Protein AF-K0TEL3-F1 (afdb_monomer_lite)

Foldseek 3Di:
DDLVVQQVLLCVVCPLQDDRDDADPVPRDDDDCLQPDDPDPPWDKDWAQDPPDQDSVDTDIDTDDDDSGSVVVNVCNVVVQDFQAAEAQAPVSVVVCLVVFQDGDPSRLCRVLRQQGHDYDYQLVRPRCVVVCVLLVHDSPDDWDWQQARDDPPDPDSSSVVIDTDPDDPDSVVVNVVSVVRTHPDHDGDDPPDDDDDDDDDDDDDDDDDDDDDDDD

Organism: Thalassiosira oceanica (NCBI:txid159749)

pLDDT: mean 71.26, std 17.32, range [29.7, 90.94]

Structure (mmCIF, N/CA/C/O backbone):
data_AF-K0TEL3-F1
#
_entry.id   AF-K0TEL3-F1
#
loop_
_atom_site.group_PDB
_atom_site.id
_atom_site.type_symbol
_atom_site.label_atom_id
_atom_site.label_alt_id
_atom_site.label_comp_id
_atom_site.label_asym_id
_atom_site.label_entity_id
_atom_site.label_seq_id
_atom_site.pdbx_PDB_ins_code
_atom_site.Cartn_x
_atom_site.Cartn_y
_atom_site.Cartn_z
_atom_site.occupancy
_atom_site.B_iso_or_equiv
_atom_site.auth_seq_id
_atom_site.auth_comp_id
_atom_site.auth_asym_id
_atom_site.auth_atom_id
_atom_site.pdbx_PDB_model_num
ATOM 1 N N . MET A 1 1 ? -22.129 10.757 20.706 1.00 46.88 1 MET A N 1
ATOM 2 C CA . MET A 1 1 ? -21.930 11.038 19.266 1.00 46.88 1 MET A CA 1
ATOM 3 C C . MET A 1 1 ? -21.818 9.715 18.533 1.00 46.88 1 MET A C 1
ATOM 5 O O . MET A 1 1 ? -21.009 8.892 18.945 1.00 46.88 1 MET A O 1
ATOM 9 N N . LEU A 1 2 ? -22.640 9.496 17.506 1.00 57.03 2 LEU A N 1
ATOM 10 C CA . LEU A 1 2 ? -22.547 8.322 16.633 1.00 57.03 2 LEU A CA 1
ATOM 11 C C . LEU A 1 2 ? -21.401 8.527 15.638 1.00 57.03 2 LEU A C 1
ATOM 13 O O . LEU A 1 2 ? -21.353 9.555 14.972 1.00 57.03 2 LEU A O 1
ATOM 17 N N . LEU A 1 3 ? -20.487 7.558 15.549 1.00 68.88 3 LEU A N 1
ATOM 18 C CA . LEU A 1 3 ? -19.326 7.616 14.649 1.00 68.88 3 LEU A CA 1
ATOM 19 C C . LEU A 1 3 ? -19.684 7.231 13.198 1.00 68.88 3 LEU A C 1
ATOM 21 O O . LEU A 1 3 ? -18.900 7.463 12.287 1.00 68.88 3 LEU A O 1
ATOM 25 N N . ASN A 1 4 ? -20.862 6.638 12.988 1.00 75.25 4 ASN A N 1
ATOM 26 C CA . ASN A 1 4 ? -21.274 5.995 11.740 1.00 75.25 4 ASN A CA 1
ATOM 27 C C . ASN A 1 4 ? -21.077 6.848 10.464 1.00 75.25 4 ASN A C 1
ATOM 29 O O . ASN A 1 4 ? -20.443 6.324 9.550 1.00 75.25 4 ASN A O 1
ATOM 33 N N . PRO A 1 5 ? -21.517 8.125 10.369 1.00 77.75 5 PRO A N 1
ATOM 34 C CA . PRO A 1 5 ? -21.353 8.895 9.130 1.00 77.75 5 PRO A CA 1
ATOM 35 C C . PRO A 1 5 ? -19.877 9.161 8.786 1.00 77.75 5 PRO A C 1
ATOM 37 O O . PRO A 1 5 ? -19.455 8.924 7.657 1.00 77.75 5 PRO A O 1
ATOM 40 N N . GLU A 1 6 ? -19.064 9.551 9.773 1.00 86.12 6 GLU A N 1
ATOM 41 C CA . GLU A 1 6 ? -17.613 9.751 9.613 1.00 86.12 6 GLU A CA 1
ATOM 42 C C . GLU A 1 6 ? -16.896 8.441 9.233 1.00 86.12 6 GLU A C 1
ATOM 44 O O . GLU A 1 6 ? -15.902 8.440 8.505 1.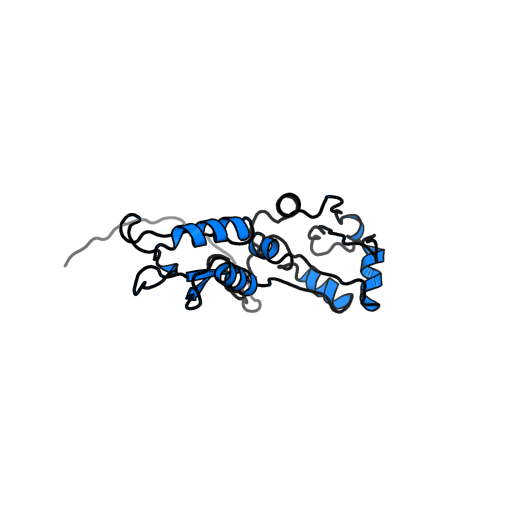00 86.12 6 GLU A O 1
ATOM 49 N N . TRP A 1 7 ? -17.401 7.301 9.716 1.00 87.38 7 TRP A N 1
ATOM 50 C CA . TRP A 1 7 ? -16.841 5.976 9.446 1.00 87.38 7 TRP A CA 1
ATOM 51 C C . TRP A 1 7 ? -17.160 5.471 8.031 1.00 87.38 7 TRP A C 1
ATOM 53 O O . TRP A 1 7 ? -16.296 4.883 7.375 1.00 87.38 7 TRP A O 1
ATOM 63 N N . GLU A 1 8 ? -18.371 5.733 7.536 1.00 88.12 8 GLU A N 1
ATOM 64 C CA . GLU A 1 8 ? -18.763 5.463 6.149 1.00 88.12 8 GLU A CA 1
ATOM 65 C C . GLU A 1 8 ? -18.027 6.380 5.166 1.00 88.12 8 GLU A C 1
ATOM 67 O O . GLU A 1 8 ? -17.526 5.910 4.139 1.00 88.12 8 GLU A O 1
ATOM 72 N N . GLU A 1 9 ? -17.885 7.670 5.489 1.00 89.00 9 GLU A N 1
ATOM 73 C CA . GLU A 1 9 ? -17.090 8.589 4.677 1.00 89.00 9 GLU A CA 1
ATOM 74 C C . GLU A 1 9 ? -15.624 8.140 4.619 1.00 89.00 9 GLU A C 1
ATOM 76 O O . GLU A 1 9 ? -15.075 7.991 3.523 1.00 89.00 9 GLU A O 1
ATOM 81 N N . LEU A 1 10 ? -15.010 7.828 5.767 1.00 88.50 10 LEU A N 1
ATOM 82 C CA . LEU A 1 10 ? -13.663 7.260 5.831 1.00 88.50 10 LEU A CA 1
ATOM 83 C C . LEU A 1 10 ? -13.532 6.037 4.915 1.00 88.50 10 LEU A C 1
ATOM 85 O O . LEU A 1 10 ? -12.616 5.991 4.092 1.00 88.50 10 LEU A O 1
ATOM 89 N N . ALA A 1 11 ? -14.443 5.064 5.033 1.00 88.06 11 ALA A N 1
ATOM 90 C CA . ALA A 1 11 ? -14.424 3.830 4.249 1.00 88.06 11 ALA A CA 1
ATOM 91 C C . ALA A 1 11 ? -14.489 4.086 2.734 1.00 88.06 11 ALA A C 1
ATOM 93 O O . ALA A 1 11 ? -13.793 3.411 1.970 1.00 88.06 11 ALA A O 1
ATOM 94 N N . ASN A 1 12 ? -15.262 5.086 2.303 1.00 87.69 12 ASN A N 1
ATOM 95 C CA . ASN A 1 12 ? -15.306 5.525 0.911 1.00 87.69 12 ASN A CA 1
ATOM 96 C C . ASN A 1 12 ? -14.000 6.215 0.483 1.00 87.69 12 ASN A C 1
ATOM 98 O O . ASN A 1 12 ? -13.456 5.883 -0.572 1.00 87.69 12 ASN A O 1
ATOM 102 N N . GLN A 1 13 ? -13.454 7.118 1.304 1.00 85.50 13 GLN A N 1
ATOM 103 C CA . GLN A 1 13 ? -12.230 7.860 0.982 1.00 85.50 13 GLN A CA 1
ATOM 104 C C . GLN A 1 13 ? -10.960 6.986 0.937 1.00 85.50 13 GLN A C 1
ATOM 106 O O . GLN A 1 13 ? -10.026 7.318 0.206 1.00 85.50 13 GLN A O 1
ATOM 111 N N . VAL A 1 14 ? -10.894 5.888 1.704 1.00 84.19 14 VAL A N 1
ATOM 112 C CA . VAL A 1 14 ? -9.735 4.961 1.738 1.00 84.19 14 VAL A CA 1
ATOM 113 C C . VAL A 1 14 ? -9.979 3.642 0.993 1.00 84.19 14 VAL A C 1
ATOM 115 O O . VAL A 1 14 ? -9.186 2.699 1.115 1.00 84.19 14 VAL A O 1
ATOM 118 N N . LYS A 1 15 ? -11.066 3.558 0.215 1.00 81.44 15 LYS A N 1
ATOM 119 C CA . LYS A 1 15 ? -11.479 2.354 -0.516 1.00 81.44 15 LYS A CA 1
ATOM 120 C C . LYS A 1 15 ? -10.353 1.830 -1.411 1.00 81.44 15 LYS A C 1
ATOM 122 O O . LYS A 1 15 ? -9.808 2.548 -2.242 1.00 81.44 15 LYS A O 1
ATOM 127 N N . GLY A 1 16 ? -10.002 0.557 -1.232 1.00 71.19 16 GLY A N 1
ATOM 128 C CA . GLY A 1 16 ? -8.899 -0.082 -1.961 1.00 71.19 16 GLY A CA 1
ATOM 129 C C . GLY A 1 16 ? -7.492 0.327 -1.501 1.00 71.19 16 GLY A C 1
ATOM 130 O O . GLY A 1 16 ? -6.521 -0.092 -2.114 1.00 71.19 16 GLY A O 1
ATOM 131 N N . MET A 1 17 ? -7.356 1.108 -0.424 1.00 74.69 17 MET A N 1
ATOM 132 C CA . MET A 1 17 ? -6.068 1.426 0.211 1.00 74.69 17 MET A CA 1
ATOM 133 C C . MET A 1 17 ? -5.989 0.895 1.647 1.00 74.69 17 MET A C 1
ATOM 135 O O . MET A 1 17 ? -4.958 0.375 2.074 1.00 74.69 17 MET A O 1
ATOM 139 N N . VAL A 1 18 ? -7.082 1.004 2.405 1.00 82.56 18 VAL A N 1
ATOM 140 C CA . VAL A 1 18 ? -7.190 0.515 3.785 1.00 82.56 18 VAL A CA 1
ATOM 141 C C . VAL A 1 18 ? -8.489 -0.274 3.924 1.00 82.56 18 VAL A C 1
ATOM 143 O O . VAL A 1 18 ? -9.532 0.129 3.416 1.00 82.56 18 VAL A O 1
ATOM 146 N N . LYS A 1 19 ? -8.434 -1.419 4.612 1.00 86.56 19 LYS A N 1
ATOM 147 C CA . LYS A 1 19 ? -9.635 -2.190 4.954 1.00 86.56 19 LYS A CA 1
ATOM 148 C C . LYS A 1 19 ? -10.235 -1.611 6.232 1.00 86.56 19 LYS A C 1
ATOM 150 O O . LYS A 1 19 ? -9.635 -1.741 7.296 1.00 86.56 19 LYS A O 1
ATOM 155 N N . VAL A 1 20 ? -11.391 -0.968 6.101 1.00 88.12 20 VAL A N 1
ATOM 156 C CA . VAL A 1 20 ? -12.187 -0.444 7.216 1.00 88.12 20 VAL A CA 1
ATOM 157 C C . VAL A 1 20 ? -13.223 -1.498 7.605 1.00 88.12 20 VAL A C 1
ATOM 159 O O . VAL A 1 20 ? -13.853 -2.099 6.739 1.00 88.12 20 VAL A O 1
ATOM 162 N N . ALA A 1 21 ? -13.357 -1.757 8.902 1.00 88.25 21 ALA A N 1
ATOM 163 C CA . ALA A 1 21 ? -14.310 -2.702 9.475 1.00 88.25 21 ALA A CA 1
ATOM 164 C C . ALA A 1 21 ? -14.684 -2.235 10.886 1.00 88.25 21 ALA A C 1
ATOM 166 O O . ALA A 1 21 ? -13.870 -1.592 11.549 1.00 88.25 21 ALA A O 1
ATOM 167 N N . TYR A 1 22 ? -15.885 -2.571 11.347 1.00 87.75 22 TYR A N 1
ATOM 168 C CA . TYR A 1 22 ? -16.304 -2.372 12.733 1.00 87.75 22 TYR A CA 1
ATOM 169 C C . TYR A 1 22 ? -16.504 -3.729 13.422 1.00 87.75 22 TYR A C 1
ATOM 171 O O . TYR A 1 22 ? -16.632 -4.758 12.759 1.00 87.75 22 TYR A O 1
ATOM 179 N N . TRP A 1 23 ? -16.499 -3.723 14.752 1.00 85.50 23 TRP A N 1
ATOM 180 C CA . TRP A 1 23 ? -16.890 -4.861 15.579 1.00 85.50 23 TRP A CA 1
ATOM 181 C C . TRP A 1 23 ? -17.864 -4.346 16.625 1.00 85.50 23 TRP A C 1
ATOM 183 O O . TRP A 1 23 ? -17.523 -3.427 17.371 1.00 85.50 23 TRP A O 1
ATOM 193 N N . ASP A 1 24 ? -19.063 -4.913 16.662 1.00 84.38 24 ASP A N 1
ATOM 194 C CA . ASP A 1 24 ? -20.059 -4.563 17.663 1.00 84.38 24 ASP A CA 1
ATOM 195 C C . ASP A 1 24 ? -19.903 -5.493 18.873 1.00 84.38 24 ASP A C 1
ATOM 197 O O . ASP A 1 24 ? -20.049 -6.711 18.772 1.00 84.38 24 ASP A O 1
ATOM 201 N N . THR A 1 25 ? -19.569 -4.917 20.025 1.00 79.44 25 THR A N 1
ATOM 202 C CA . THR A 1 25 ? -19.371 -5.655 21.278 1.00 79.44 25 THR A CA 1
ATOM 203 C C . THR A 1 25 ? -20.658 -6.240 21.857 1.00 79.44 25 THR A C 1
ATOM 205 O O . THR A 1 25 ? -20.566 -7.136 22.691 1.00 79.44 25 THR A O 1
ATOM 208 N N . GLU A 1 26 ? -21.829 -5.759 21.435 1.00 80.69 26 GLU A N 1
ATOM 209 C CA . GLU A 1 26 ? -23.132 -6.239 21.905 1.00 80.69 26 GLU A CA 1
ATOM 210 C C . GLU A 1 26 ? -23.665 -7.378 21.020 1.00 80.69 26 GLU A C 1
ATOM 212 O O . GLU A 1 26 ? -24.194 -8.357 21.544 1.00 80.69 26 GLU A O 1
ATOM 217 N N . SER A 1 27 ? -23.472 -7.302 19.695 1.00 80.12 27 SER A N 1
ATOM 218 C CA . SER A 1 27 ? -24.025 -8.287 18.743 1.00 80.12 27 SER A CA 1
ATOM 219 C C . SER A 1 27 ? -23.021 -9.264 18.114 1.00 80.12 27 SER A C 1
ATOM 221 O O . SER A 1 27 ? -23.412 -10.365 17.729 1.00 80.12 27 SER A O 1
ATOM 223 N N . SER A 1 28 ? -21.733 -8.914 17.987 1.00 76.06 28 SER A N 1
ATOM 224 C CA . SER A 1 28 ? -20.770 -9.696 17.178 1.00 76.06 28 SER A CA 1
ATOM 225 C C . SER A 1 28 ? -20.044 -10.810 17.949 1.00 76.06 28 SER A C 1
ATOM 227 O O . SER A 1 28 ? -19.276 -11.570 17.360 1.00 76.06 28 SER A O 1
ATOM 229 N N . GLY A 1 29 ? -20.278 -10.939 19.258 1.00 77.75 29 GLY A N 1
ATOM 230 C CA . GLY A 1 29 ? -19.631 -11.944 20.106 1.00 77.75 29 GLY A CA 1
ATOM 231 C C . GLY A 1 29 ? -18.230 -11.537 20.602 1.00 77.75 29 GLY A C 1
ATOM 232 O O . GLY A 1 29 ? -17.902 -10.346 20.648 1.00 77.75 29 GLY A O 1
ATOM 233 N N . PRO A 1 30 ? -17.390 -12.503 21.031 1.00 81.12 30 PRO A N 1
ATOM 234 C CA . PRO A 1 30 ? -16.148 -12.212 21.743 1.00 81.12 30 PRO A CA 1
ATOM 235 C C . PRO A 1 30 ? -15.141 -11.455 20.870 1.00 81.12 30 PRO A C 1
ATOM 237 O O . PRO A 1 30 ? -14.819 -11.871 19.758 1.00 81.12 30 PRO A O 1
ATOM 240 N N . VAL A 1 31 ? -14.605 -10.359 21.416 1.00 83.44 31 VAL A N 1
ATOM 241 C CA . VAL A 1 31 ? -13.646 -9.478 20.735 1.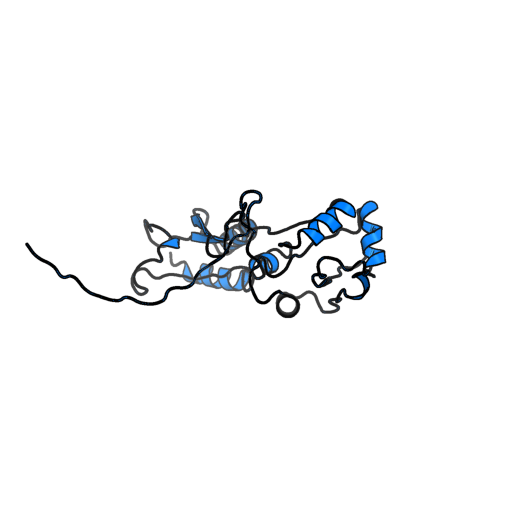00 83.44 31 VAL A CA 1
ATOM 242 C C . VAL A 1 31 ? -12.447 -10.279 20.197 1.00 83.44 31 VAL A C 1
ATOM 244 O O . VAL A 1 31 ? -11.825 -11.030 20.957 1.00 83.44 31 VAL A O 1
ATOM 247 N N . PRO A 1 32 ? -12.055 -10.103 18.919 1.00 84.44 32 PRO A N 1
ATOM 248 C CA . PRO A 1 32 ? -10.887 -10.763 18.352 1.00 84.44 32 PRO A CA 1
ATOM 249 C C . PRO A 1 32 ? -9.622 -10.512 19.181 1.00 84.44 32 PRO A C 1
ATOM 251 O O . PRO A 1 32 ? -9.195 -9.367 19.327 1.00 84.44 32 PRO A O 1
ATOM 254 N N . GLN A 1 33 ? -8.966 -11.584 19.648 1.00 85.00 33 GLN A N 1
ATOM 255 C CA . GLN A 1 33 ? -7.773 -11.531 20.519 1.00 85.00 33 GLN A CA 1
ATOM 256 C C . GLN A 1 33 ? -6.680 -10.565 20.029 1.00 85.00 33 GLN A C 1
ATOM 258 O O . GLN A 1 33 ? -5.964 -9.968 20.828 1.00 85.00 33 GLN A O 1
ATOM 263 N N . ILE A 1 34 ? -6.561 -10.392 18.708 1.00 83.88 34 ILE A N 1
ATOM 264 C CA . ILE A 1 34 ? -5.604 -9.481 18.074 1.00 83.88 34 ILE A CA 1
ATOM 265 C C . ILE A 1 34 ? -5.789 -8.012 18.486 1.00 83.88 34 ILE A C 1
ATOM 267 O O . ILE A 1 34 ? -4.804 -7.283 18.509 1.00 83.88 34 ILE A O 1
ATOM 271 N N . LEU A 1 35 ? -7.011 -7.579 18.817 1.00 83.62 35 LEU A N 1
ATOM 272 C CA . LEU A 1 35 ? -7.324 -6.207 19.239 1.00 83.62 35 LEU A CA 1
ATOM 273 C C . LEU A 1 35 ? -6.954 -5.930 20.707 1.00 83.62 35 LEU A C 1
ATOM 275 O O . LEU A 1 35 ? -6.889 -4.765 21.108 1.00 83.62 35 LEU A O 1
ATOM 279 N N . GLY A 1 36 ? -6.678 -6.983 21.484 1.00 82.50 36 GLY A N 1
ATOM 280 C CA . GLY A 1 36 ? -6.432 -6.904 22.919 1.00 82.50 36 GLY A CA 1
ATOM 281 C C . GLY A 1 36 ? -7.688 -6.546 23.716 1.00 82.50 36 GLY A C 1
ATOM 282 O O . GLY A 1 36 ? -8.816 -6.734 23.262 1.00 82.50 36 GLY A O 1
ATOM 283 N N . GLN A 1 37 ? -7.485 -6.028 24.927 1.00 82.56 37 GLN A N 1
ATOM 284 C CA . GLN A 1 37 ? -8.574 -5.535 25.768 1.00 82.56 37 GLN A CA 1
ATOM 285 C C . GLN A 1 37 ? -9.126 -4.211 25.214 1.00 82.56 37 GLN A C 1
ATOM 287 O O . GLN A 1 37 ? -8.368 -3.323 24.817 1.00 82.56 37 GLN A O 1
ATOM 292 N N . ILE A 1 38 ? -10.453 -4.077 25.211 1.00 83.50 38 ILE A N 1
ATOM 293 C CA . ILE A 1 38 ? -11.164 -2.838 24.884 1.00 83.50 38 ILE A CA 1
ATOM 294 C C . ILE A 1 38 ? -11.665 -2.244 26.202 1.00 83.50 38 ILE A C 1
ATOM 296 O O . ILE A 1 38 ? -12.428 -2.890 26.910 1.00 83.50 38 ILE A O 1
ATOM 300 N N . GLN A 1 39 ? -11.217 -1.032 26.537 1.00 79.50 39 GLN A N 1
ATOM 301 C CA . GLN A 1 39 ? -11.539 -0.367 27.812 1.00 79.50 39 GLN A CA 1
ATOM 302 C C . GLN A 1 39 ? -12.764 0.565 27.735 1.00 79.50 39 GLN A C 1
ATOM 304 O O . GLN A 1 39 ? -13.156 1.150 28.738 1.00 79.50 39 GLN A O 1
ATOM 309 N N . GLY A 1 40 ? -13.377 0.705 26.558 1.00 80.19 40 GLY A N 1
ATOM 310 C CA . GLY A 1 40 ? -14.596 1.487 26.353 1.00 80.19 40 GLY A CA 1
ATOM 311 C C . GLY A 1 40 ? -14.998 1.554 24.881 1.00 80.19 40 GLY A C 1
ATOM 312 O O . GLY A 1 40 ? -14.207 1.222 23.992 1.00 80.19 40 GLY A O 1
ATOM 313 N N . THR A 1 41 ? -16.221 1.995 24.603 1.00 81.25 41 THR A N 1
ATOM 314 C CA . THR A 1 41 ? -16.755 2.159 23.244 1.00 81.25 41 THR A CA 1
ATOM 315 C C . THR A 1 41 ? -17.100 3.631 22.966 1.00 81.25 41 THR A C 1
ATOM 317 O O . THR A 1 41 ? -17.540 4.340 23.870 1.00 81.25 41 THR A O 1
ATOM 320 N N . PRO A 1 42 ? -16.903 4.134 21.730 1.00 83.38 42 PRO A N 1
ATOM 321 C CA . PRO A 1 42 ? -16.197 3.500 20.617 1.00 83.38 42 PRO A CA 1
ATOM 322 C C . PRO A 1 42 ? -14.666 3.576 20.781 1.00 83.38 42 PRO A C 1
ATOM 324 O O . PRO A 1 42 ? -14.108 4.649 21.019 1.00 83.38 42 PRO A O 1
ATOM 327 N N . THR A 1 43 ? -13.960 2.465 20.557 1.00 87.62 43 THR A N 1
ATOM 328 C CA . THR A 1 43 ? -12.485 2.417 20.496 1.00 87.62 43 THR A CA 1
ATOM 329 C C . THR A 1 43 ? -12.035 2.140 19.065 1.00 87.62 43 THR A C 1
ATOM 331 O O . THR A 1 43 ? -12.486 1.178 18.450 1.00 87.62 43 THR A O 1
ATOM 334 N N . ILE A 1 44 ? -11.136 2.973 18.535 1.00 90.38 44 ILE A N 1
ATOM 335 C CA . ILE A 1 44 ? -10.618 2.861 17.165 1.00 90.38 44 ILE A CA 1
ATOM 336 C C . ILE A 1 44 ? -9.187 2.315 17.232 1.00 90.38 44 ILE A C 1
ATOM 338 O O . ILE A 1 44 ? -8.333 2.873 17.923 1.00 90.38 44 ILE A O 1
ATOM 342 N N . LYS A 1 45 ? -8.921 1.217 16.515 1.00 90.94 45 LYS A N 1
ATOM 343 C CA . LYS A 1 45 ? -7.610 0.552 16.469 1.00 90.94 45 LYS A CA 1
ATOM 344 C C . LYS A 1 45 ? -7.194 0.278 15.026 1.00 90.94 45 LYS A C 1
ATOM 346 O O . LYS A 1 45 ? -7.970 -0.264 14.243 1.00 90.94 45 LYS A O 1
ATOM 351 N N . LEU A 1 46 ? -5.946 0.589 14.684 1.00 89.94 46 LEU A N 1
ATOM 352 C CA . LEU A 1 46 ? -5.342 0.261 13.394 1.00 89.94 46 LEU A CA 1
ATOM 353 C C . LEU A 1 46 ? -4.491 -1.007 13.506 1.00 89.94 46 LEU A C 1
ATOM 355 O O . LEU A 1 46 ? -3.460 -1.026 14.179 1.00 89.94 46 LEU A O 1
ATOM 359 N N . VAL A 1 47 ? -4.880 -2.050 12.774 1.00 89.62 47 VAL A N 1
ATOM 360 C CA . VAL A 1 47 ? -4.147 -3.321 12.690 1.00 89.62 47 VAL A CA 1
ATOM 361 C C . VAL A 1 47 ? -3.274 -3.329 11.431 1.00 89.62 47 VAL A C 1
ATOM 363 O O . VAL A 1 47 ? -3.789 -3.434 10.319 1.00 89.62 47 VAL A O 1
ATOM 366 N N . LYS A 1 48 ? -1.941 -3.259 11.574 1.00 86.75 48 LYS A N 1
ATOM 367 C CA . LYS A 1 48 ? -1.005 -3.201 10.429 1.00 86.75 48 LYS A CA 1
ATOM 368 C C . LYS A 1 48 ? 0.056 -4.310 10.419 1.00 86.75 48 LYS A C 1
ATOM 370 O O . LYS A 1 48 ? 0.542 -4.699 11.480 1.00 86.75 48 LYS A O 1
ATOM 375 N N . PRO A 1 49 ? 0.476 -4.841 9.250 1.00 82.44 49 PRO A N 1
ATOM 376 C CA . PRO A 1 49 ? 1.501 -5.889 9.174 1.00 82.44 49 PRO A CA 1
ATOM 377 C C . PRO A 1 49 ? 2.847 -5.480 9.797 1.00 82.44 49 PRO A C 1
ATOM 379 O O . PRO A 1 49 ? 3.441 -4.471 9.414 1.00 82.44 49 PRO A O 1
ATOM 382 N N . LYS A 1 50 ? 3.405 -6.308 10.690 1.00 81.94 50 LYS A N 1
ATOM 383 C CA . LYS A 1 50 ? 4.702 -6.048 11.341 1.00 81.94 50 LYS A CA 1
ATOM 384 C C . LYS A 1 50 ? 5.825 -6.012 10.294 1.00 81.94 50 LYS A C 1
ATOM 386 O O . LYS A 1 50 ? 5.971 -6.960 9.512 1.00 81.94 50 LYS A O 1
ATOM 391 N N . ARG A 1 51 ? 6.638 -4.940 10.248 1.00 71.25 51 ARG A N 1
ATOM 392 C CA . ARG A 1 51 ? 7.680 -4.742 9.204 1.00 71.25 51 ARG A CA 1
ATOM 393 C C . ARG A 1 51 ? 8.653 -5.929 9.145 1.00 71.25 51 ARG A C 1
ATOM 395 O O . ARG A 1 51 ? 8.762 -6.566 8.100 1.00 71.25 51 ARG A O 1
ATOM 402 N N . LYS A 1 52 ? 9.241 -6.280 10.298 1.00 72.50 52 LYS A N 1
ATOM 403 C CA . LYS A 1 52 ? 10.128 -7.445 10.515 1.00 72.50 52 LYS A CA 1
ATOM 404 C C . LYS A 1 52 ? 9.379 -8.750 10.876 1.00 72.50 52 LYS A C 1
ATOM 406 O O . LYS A 1 52 ? 9.971 -9.663 11.436 1.00 72.50 52 LYS A O 1
ATOM 411 N N . GLY A 1 53 ? 8.069 -8.842 10.620 1.00 69.00 53 GLY A N 1
ATOM 412 C CA . GLY A 1 53 ? 7.284 -10.043 10.942 1.00 69.00 53 GLY A CA 1
ATOM 413 C C . GLY A 1 53 ? 7.674 -11.254 10.084 1.00 69.00 53 GLY A C 1
ATOM 414 O O . GLY A 1 53 ? 7.801 -11.114 8.864 1.00 69.00 53 GLY A O 1
ATOM 415 N N . LYS A 1 54 ? 7.821 -12.437 10.706 1.00 66.94 54 LYS A N 1
ATOM 416 C CA . LYS A 1 54 ? 8.187 -13.703 10.038 1.00 66.94 54 LYS A CA 1
ATOM 417 C C . LYS A 1 54 ? 7.155 -14.126 8.993 1.00 66.94 54 LYS A C 1
ATOM 419 O O . LYS A 1 54 ? 7.570 -14.560 7.927 1.00 66.94 54 LYS A O 1
ATOM 424 N N . ASN A 1 55 ? 5.862 -13.906 9.252 1.00 68.38 55 ASN A N 1
ATOM 425 C CA . ASN A 1 55 ? 4.721 -14.161 8.357 1.00 68.38 55 ASN A CA 1
ATOM 426 C C . ASN A 1 55 ? 3.771 -12.950 8.352 1.00 68.38 55 ASN A C 1
ATOM 428 O O . ASN A 1 55 ? 3.749 -12.185 9.319 1.00 68.38 55 ASN A O 1
ATOM 432 N N . ASN A 1 56 ? 2.928 -12.803 7.325 1.00 66.69 56 ASN A N 1
ATOM 433 C CA . ASN A 1 56 ? 1.912 -11.740 7.251 1.00 66.69 56 ASN A CA 1
ATOM 434 C C . ASN A 1 56 ? 0.843 -11.818 8.367 1.00 66.69 56 ASN A C 1
ATOM 436 O O . ASN A 1 56 ? 0.192 -10.820 8.674 1.00 66.69 56 ASN A O 1
ATOM 440 N N . LYS A 1 57 ? 0.726 -12.970 9.048 1.00 72.38 57 LYS A N 1
ATOM 441 C CA . LYS A 1 57 ? -0.090 -13.154 10.265 1.00 72.38 57 LYS A CA 1
ATOM 442 C C . LYS A 1 57 ? 0.349 -12.263 11.441 1.00 72.38 57 LYS A C 1
ATOM 444 O O . LYS A 1 57 ? -0.473 -11.927 12.281 1.00 72.38 57 LYS A O 1
ATOM 449 N N . GLN A 1 58 ? 1.621 -11.855 11.511 1.00 77.19 58 GLN A N 1
ATOM 450 C CA . GLN A 1 58 ? 2.106 -10.982 12.585 1.00 77.19 58 GLN A CA 1
ATOM 451 C C . GLN A 1 58 ? 1.744 -9.521 12.290 1.00 77.19 58 GLN A C 1
ATOM 453 O O . GLN A 1 58 ? 2.327 -8.891 11.400 1.00 77.19 58 GLN A O 1
ATOM 458 N N . LYS A 1 59 ? 0.795 -8.977 13.054 1.00 83.94 59 LYS A N 1
ATOM 459 C CA . LYS A 1 59 ? 0.376 -7.573 12.996 1.00 83.94 59 LYS A CA 1
ATOM 460 C C . LYS A 1 59 ? 0.838 -6.821 14.250 1.00 83.94 59 LYS A C 1
ATOM 462 O O . LYS A 1 59 ? 1.064 -7.429 15.292 1.00 83.94 59 LYS A O 1
ATOM 467 N N . ASN A 1 60 ? 0.970 -5.507 14.128 1.00 86.50 60 ASN A N 1
ATOM 468 C CA . ASN A 1 60 ? 0.990 -4.576 15.248 1.00 86.50 60 ASN A CA 1
ATOM 469 C C . ASN A 1 60 ? -0.387 -3.905 15.307 1.00 86.50 60 ASN A C 1
ATOM 471 O O . ASN A 1 60 ? -0.948 -3.593 14.253 1.00 86.50 60 ASN A O 1
ATOM 475 N N . VAL A 1 61 ? -0.887 -3.647 16.511 1.00 88.75 61 VAL A N 1
ATOM 476 C CA . VAL A 1 61 ? -2.097 -2.849 16.731 1.00 88.75 61 VAL A CA 1
ATOM 477 C C . VAL A 1 61 ? -1.689 -1.505 17.319 1.00 88.75 61 VAL A C 1
ATOM 479 O O . VAL A 1 61 ? -0.785 -1.449 18.151 1.00 88.75 61 VAL A O 1
ATOM 482 N N . LEU A 1 62 ? -2.290 -0.434 16.810 1.00 89.38 62 LEU A N 1
ATOM 483 C CA . LEU A 1 62 ? -2.100 0.934 17.278 1.00 89.38 62 LEU A CA 1
ATOM 484 C C . LEU A 1 62 ? -3.453 1.518 17.656 1.00 89.38 62 LEU A C 1
ATOM 486 O O . LEU A 1 62 ? -4.401 1.410 16.879 1.00 89.38 62 LEU A O 1
ATOM 490 N N . ASP A 1 63 ? -3.515 2.166 18.808 1.00 89.12 63 ASP A N 1
ATOM 491 C CA . ASP A 1 63 ? -4.733 2.797 19.300 1.00 89.12 63 ASP A CA 1
ATOM 492 C C . ASP A 1 63 ? -4.814 4.231 18.774 1.00 89.12 63 ASP A C 1
ATOM 494 O O . ASP A 1 63 ? -3.823 4.963 18.775 1.00 89.12 63 ASP A O 1
ATOM 498 N N . TYR A 1 64 ? -5.994 4.624 18.300 1.00 90.00 64 TYR A N 1
ATOM 499 C CA . TYR A 1 64 ? -6.243 5.964 17.787 1.00 90.00 64 TYR A CA 1
ATOM 500 C C . TYR A 1 64 ? -6.903 6.824 18.865 1.00 90.00 64 TYR A C 1
ATOM 502 O O . TYR A 1 64 ? -8.015 6.531 19.303 1.00 90.00 64 TYR A O 1
ATOM 510 N N . GLN A 1 65 ? -6.206 7.884 19.274 1.00 89.06 65 GLN A N 1
ATOM 511 C CA . GLN A 1 65 ? -6.614 8.795 20.353 1.00 89.06 65 GLN A CA 1
ATOM 512 C C . GLN A 1 65 ? -6.735 10.259 19.882 1.00 89.06 65 GLN A C 1
ATOM 514 O O . GLN A 1 65 ? -6.768 11.171 20.701 1.00 89.06 65 GLN A O 1
ATOM 519 N N . MET A 1 66 ? -6.760 10.491 18.564 1.00 88.06 66 MET A N 1
ATOM 520 C CA . MET A 1 66 ? -6.876 11.827 17.960 1.00 88.06 66 MET A CA 1
ATOM 521 C C . MET A 1 66 ? -8.338 12.142 17.587 1.00 88.06 66 MET A C 1
ATOM 523 O O . MET A 1 66 ? -9.254 11.389 17.933 1.00 88.06 66 MET A O 1
ATOM 527 N N . GLU A 1 67 ? -8.577 13.264 16.902 1.00 88.81 67 GLU A N 1
ATOM 528 C CA . GLU A 1 67 ? -9.928 13.709 16.547 1.00 88.81 67 GLU A CA 1
ATOM 529 C C . GLU A 1 67 ? -10.662 12.695 15.650 1.00 88.81 67 GLU A C 1
ATOM 531 O O . GLU A 1 67 ? -10.088 12.072 14.761 1.00 88.81 67 GLU A O 1
ATOM 536 N N . ARG A 1 68 ? -11.954 12.478 15.905 1.00 89.38 68 ARG A N 1
ATOM 537 C CA . ARG A 1 68 ? -12.733 11.370 15.328 1.00 89.38 68 ARG A CA 1
ATOM 538 C C . ARG A 1 68 ? -13.452 11.736 14.020 1.00 89.38 68 ARG A C 1
ATOM 540 O O . ARG A 1 68 ? -14.533 11.216 13.764 1.00 89.38 68 ARG A O 1
ATOM 547 N N . LYS A 1 69 ? -12.845 12.615 13.218 1.00 90.19 69 LYS A N 1
ATOM 548 C CA . LYS A 1 69 ? -13.315 13.011 11.882 1.00 90.19 69 LYS A CA 1
ATOM 549 C C . LYS A 1 69 ? -12.713 12.120 10.794 1.00 90.19 69 LYS A C 1
ATOM 551 O O . LYS A 1 69 ? -11.587 11.633 10.931 1.00 90.19 69 LYS A O 1
ATOM 556 N N . ALA A 1 70 ? -13.425 11.957 9.682 1.00 87.00 70 ALA A N 1
ATOM 557 C CA . ALA A 1 70 ? -13.009 11.158 8.531 1.00 87.00 70 ALA A CA 1
ATOM 558 C C . ALA A 1 70 ? -11.656 11.613 7.955 1.00 87.00 70 ALA A C 1
ATOM 560 O O . ALA A 1 70 ? -10.836 10.772 7.580 1.00 87.00 70 ALA A O 1
ATOM 561 N N . HIS A 1 71 ? -11.397 12.928 7.941 1.00 87.94 71 HIS A N 1
ATOM 562 C CA . HIS A 1 71 ? -10.130 13.519 7.496 1.00 87.94 71 HIS A CA 1
ATOM 563 C C . HIS A 1 71 ? -8.924 12.976 8.280 1.00 87.94 71 HIS A C 1
ATOM 565 O O . HIS A 1 71 ? -8.007 12.394 7.698 1.00 87.94 71 HIS A O 1
ATOM 571 N N . ASP A 1 72 ? -8.951 13.109 9.605 1.00 88.81 72 ASP A N 1
ATOM 572 C CA . ASP A 1 72 ? -7.806 12.800 10.468 1.00 88.81 72 ASP A CA 1
ATOM 573 C C . ASP A 1 72 ? -7.607 11.286 10.604 1.00 88.81 72 ASP A C 1
ATOM 575 O O . ASP A 1 72 ? -6.478 10.787 10.605 1.00 88.81 72 ASP A O 1
ATOM 579 N N . LEU A 1 73 ? -8.711 10.529 10.597 1.00 89.50 73 LEU A N 1
ATOM 580 C CA . LEU A 1 73 ? -8.697 9.069 10.516 1.00 89.50 73 LEU A CA 1
ATOM 581 C C . LEU A 1 73 ? -8.045 8.576 9.216 1.00 89.50 73 LEU A C 1
ATOM 583 O O . LEU A 1 73 ? -7.237 7.640 9.247 1.00 89.50 73 LEU A O 1
ATOM 587 N N . LYS A 1 74 ? -8.354 9.209 8.078 1.00 87.19 74 LYS A N 1
ATOM 588 C CA . LYS A 1 74 ? -7.732 8.910 6.782 1.00 87.19 74 LYS A CA 1
ATOM 589 C C . LYS A 1 74 ? -6.253 9.250 6.793 1.00 87.19 74 LYS A C 1
ATOM 591 O O . LYS A 1 74 ? -5.449 8.406 6.395 1.00 87.19 74 LYS A O 1
ATOM 596 N N . GLU A 1 75 ? -5.885 10.451 7.231 1.00 87.56 75 GLU A N 1
ATOM 597 C CA . GLU A 1 75 ? -4.486 10.867 7.267 1.00 87.56 75 GLU A CA 1
ATOM 598 C C . GLU A 1 75 ? -3.667 9.923 8.156 1.00 87.56 75 GLU A C 1
ATOM 600 O O . GLU A 1 75 ? -2.675 9.351 7.697 1.00 87.56 75 GLU A O 1
ATOM 605 N N . PHE A 1 76 ? -4.142 9.635 9.370 1.00 89.19 76 PHE A N 1
ATOM 606 C CA . PHE A 1 76 ? -3.518 8.664 10.264 1.00 89.19 76 PHE A CA 1
ATOM 607 C C . PHE A 1 76 ? -3.367 7.279 9.626 1.00 89.19 76 PHE A C 1
ATOM 609 O O . PHE A 1 76 ? -2.302 6.665 9.741 1.00 89.19 76 PHE A O 1
ATOM 616 N N . ALA A 1 77 ? -4.400 6.775 8.942 1.00 85.75 77 ALA A N 1
ATOM 617 C CA . ALA A 1 77 ? -4.361 5.469 8.293 1.00 85.75 77 ALA A CA 1
ATOM 618 C C . ALA A 1 77 ? -3.356 5.429 7.124 1.00 85.75 77 ALA A C 1
ATOM 620 O O . ALA A 1 77 ? -2.578 4.474 7.012 1.00 85.75 77 ALA A O 1
ATOM 621 N N . LEU A 1 78 ? -3.316 6.476 6.292 1.00 82.25 78 LEU A N 1
ATOM 622 C CA . LEU A 1 78 ? -2.396 6.604 5.157 1.00 82.25 78 LEU A CA 1
ATOM 623 C C . LEU A 1 78 ? -0.942 6.803 5.606 1.00 82.25 78 LEU A C 1
ATOM 625 O O . LEU A 1 78 ? -0.045 6.140 5.071 1.00 82.25 78 LEU A O 1
ATOM 629 N N . GLN A 1 79 ? -0.693 7.650 6.608 1.00 84.75 79 GLN A N 1
ATOM 630 C CA . GLN A 1 79 ? 0.629 7.833 7.213 1.00 84.75 79 GLN A CA 1
ATOM 631 C C . GLN A 1 79 ? 1.109 6.530 7.870 1.00 84.75 79 GLN A C 1
ATOM 633 O O . GLN A 1 79 ? 2.215 6.056 7.594 1.00 84.75 79 GLN A O 1
ATOM 638 N N . SER A 1 80 ? 0.253 5.891 8.676 1.00 82.94 80 SER A N 1
ATOM 639 C CA . SER A 1 80 ? 0.584 4.661 9.402 1.00 82.94 80 SER A CA 1
ATOM 640 C C . SER A 1 80 ? 0.764 3.427 8.522 1.00 82.94 80 SER A C 1
ATOM 642 O O . SER A 1 80 ? 1.353 2.448 9.003 1.00 82.94 80 SER A O 1
ATOM 644 N N . MET A 1 81 ? 0.270 3.439 7.281 1.00 79.06 81 MET A N 1
ATOM 645 C CA . MET A 1 81 ? 0.434 2.349 6.320 1.00 79.06 81 MET A CA 1
ATOM 646 C C . MET A 1 81 ? 1.930 2.018 6.135 1.00 79.06 81 MET A C 1
ATOM 648 O O . MET A 1 81 ? 2.750 2.923 5.965 1.00 79.06 81 MET A O 1
ATOM 652 N N . PRO A 1 82 ? 2.335 0.738 6.194 1.00 73.19 82 PRO A N 1
ATOM 653 C CA . PRO A 1 82 ? 3.747 0.382 6.153 1.00 73.19 82 PRO A CA 1
ATOM 654 C C . PRO A 1 82 ? 4.350 0.595 4.757 1.00 73.19 82 PRO A C 1
ATOM 656 O O . PRO A 1 82 ? 3.923 -0.033 3.796 1.00 73.19 82 PRO A O 1
ATOM 659 N N . ASN A 1 83 ? 5.407 1.409 4.663 1.00 72.31 83 ASN A N 1
ATOM 660 C CA . ASN A 1 83 ? 6.187 1.545 3.430 1.00 72.31 83 ASN A CA 1
ATOM 661 C C . ASN A 1 83 ? 7.093 0.320 3.236 1.00 72.31 83 ASN A C 1
ATOM 663 O O . ASN A 1 83 ? 8.217 0.264 3.747 1.00 72.31 83 ASN A O 1
ATOM 667 N N . PHE A 1 84 ? 6.590 -0.685 2.528 1.00 70.69 84 PHE A N 1
ATOM 668 C CA . PHE A 1 84 ? 7.410 -1.728 1.924 1.00 70.69 84 PHE A CA 1
ATOM 669 C C . PHE A 1 84 ? 7.961 -1.152 0.629 1.00 70.69 84 PHE A C 1
ATOM 671 O O . PHE A 1 84 ? 7.370 -1.392 -0.406 1.00 70.69 84 PHE A O 1
ATOM 678 N N . VAL A 1 85 ? 9.024 -0.338 0.720 1.00 71.56 85 VAL A N 1
ATOM 679 C CA . VAL A 1 85 ? 9.551 0.527 -0.358 1.00 71.56 85 VAL A CA 1
ATOM 680 C C . VAL A 1 85 ? 11.083 0.448 -0.440 1.00 71.56 85 VAL A C 1
ATOM 682 O O . VAL A 1 85 ? 11.740 0.585 0.591 1.00 71.56 85 VAL A O 1
ATOM 685 N N . GLU A 1 86 ? 11.633 0.176 -1.631 1.00 76.31 86 GLU A N 1
ATOM 686 C CA . GLU A 1 86 ? 13.072 0.131 -1.938 1.00 76.31 86 GLU A CA 1
ATOM 687 C C . GLU A 1 86 ? 13.349 0.906 -3.237 1.00 76.31 86 GLU A C 1
ATOM 689 O O . GLU A 1 86 ? 12.666 0.744 -4.250 1.00 76.31 86 GLU A O 1
ATOM 694 N N . SER A 1 87 ? 14.355 1.776 -3.171 1.00 80.56 87 SER A N 1
ATOM 695 C CA . SER A 1 87 ? 14.790 2.656 -4.254 1.00 80.56 87 SER A CA 1
ATOM 696 C C . SER A 1 87 ? 16.315 2.548 -4.345 1.00 80.56 87 SER A C 1
ATOM 698 O O . SER A 1 87 ? 16.982 2.883 -3.360 1.00 80.56 87 SER A O 1
ATOM 700 N N . PRO A 1 88 ? 16.879 2.051 -5.459 1.00 82.31 88 PRO A N 1
ATOM 701 C CA . PRO A 1 88 ? 18.304 1.787 -5.581 1.00 82.31 88 PRO A CA 1
ATOM 702 C C . PRO A 1 88 ? 19.087 3.092 -5.713 1.00 82.31 88 PRO A C 1
ATOM 704 O O . PRO A 1 88 ? 18.601 4.080 -6.270 1.00 82.31 88 PRO A O 1
ATOM 707 N N . LYS A 1 89 ? 20.330 3.090 -5.233 1.00 83.06 89 LYS A N 1
ATOM 708 C CA . LYS A 1 89 ? 21.250 4.236 -5.358 1.00 83.06 89 LYS A CA 1
ATOM 709 C C . LYS A 1 89 ? 22.115 4.193 -6.619 1.00 83.06 89 LYS A C 1
ATOM 711 O O . LYS A 1 89 ? 22.500 5.245 -7.132 1.00 83.06 89 LYS A O 1
ATOM 716 N N . ASP A 1 90 ? 22.416 2.999 -7.110 1.00 82.62 90 ASP A N 1
ATOM 717 C CA . ASP A 1 90 ? 23.232 2.717 -8.292 1.00 82.62 90 ASP A CA 1
ATOM 718 C C . ASP A 1 90 ? 22.869 1.340 -8.883 1.00 82.62 90 ASP A C 1
ATOM 720 O O . ASP A 1 90 ? 21.985 0.651 -8.367 1.00 82.62 90 ASP A O 1
ATOM 724 N N . VAL A 1 91 ? 23.505 0.970 -10.000 1.00 82.44 91 VAL A N 1
ATOM 725 C CA . VAL A 1 91 ? 23.248 -0.288 -10.726 1.00 82.44 91 VAL A CA 1
ATOM 726 C C . VAL A 1 91 ? 23.546 -1.509 -9.849 1.00 82.44 91 VAL A C 1
ATOM 728 O O . VAL A 1 91 ? 22.752 -2.442 -9.810 1.00 82.44 91 VAL A O 1
ATOM 731 N N . GLU A 1 92 ? 24.630 -1.483 -9.069 1.00 81.75 92 GLU A N 1
ATOM 732 C CA . GLU A 1 92 ? 24.969 -2.568 -8.139 1.00 81.75 92 GLU A CA 1
ATOM 733 C C . GLU A 1 92 ? 23.950 -2.701 -7.000 1.00 81.75 92 GLU A C 1
ATOM 735 O O . GLU A 1 92 ? 23.651 -3.801 -6.542 1.00 81.75 92 GLU A O 1
ATOM 740 N N . ASP A 1 93 ? 23.427 -1.593 -6.470 1.00 79.44 93 ASP A N 1
ATOM 741 C CA . ASP A 1 93 ? 22.339 -1.610 -5.488 1.00 79.44 93 ASP A CA 1
ATOM 742 C C . ASP A 1 93 ? 21.035 -2.135 -6.110 1.00 79.44 93 ASP A C 1
ATOM 744 O O . ASP A 1 93 ? 20.357 -2.942 -5.480 1.00 79.44 93 ASP A O 1
ATOM 748 N N . PHE A 1 94 ? 20.732 -1.789 -7.369 1.00 79.75 94 PHE A N 1
ATOM 749 C CA . PHE A 1 94 ? 19.615 -2.381 -8.115 1.00 79.75 94 PHE A CA 1
ATOM 750 C C . PHE A 1 94 ? 19.777 -3.895 -8.286 1.00 79.75 94 PHE A C 1
ATOM 752 O O . PHE A 1 94 ? 18.876 -4.627 -7.886 1.00 79.75 94 PHE A O 1
ATOM 759 N N . GLU A 1 95 ? 20.916 -4.387 -8.783 1.00 77.12 95 GLU A N 1
ATOM 760 C CA . GLU A 1 95 ? 21.145 -5.832 -8.937 1.00 77.12 95 GLU A CA 1
ATOM 761 C C . GLU A 1 95 ? 21.177 -6.552 -7.581 1.00 77.12 95 GLU A C 1
ATOM 763 O O . GLU A 1 95 ? 20.656 -7.656 -7.452 1.00 77.12 95 GLU A O 1
ATOM 768 N N . ARG A 1 96 ? 21.669 -5.914 -6.509 1.00 74.94 96 ARG A N 1
ATOM 769 C CA . ARG A 1 96 ? 21.557 -6.468 -5.148 1.00 74.94 96 ARG A CA 1
ATOM 770 C C . ARG A 1 96 ? 20.115 -6.506 -4.648 1.00 74.94 96 ARG A C 1
ATOM 772 O O . ARG A 1 96 ? 19.771 -7.456 -3.954 1.00 74.94 96 ARG A O 1
ATOM 779 N N . ILE A 1 97 ? 19.282 -5.506 -4.933 1.00 73.81 97 ILE A N 1
ATOM 780 C CA . ILE A 1 97 ? 17.850 -5.489 -4.576 1.00 73.81 97 ILE A CA 1
ATOM 781 C C . ILE A 1 97 ? 17.089 -6.539 -5.403 1.00 73.81 97 ILE A C 1
ATOM 783 O O . ILE A 1 97 ? 16.266 -7.274 -4.856 1.00 73.81 97 ILE A O 1
ATOM 787 N N . ARG A 1 98 ? 17.436 -6.685 -6.685 1.00 69.56 98 ARG A N 1
ATOM 788 C CA . ARG A 1 98 ? 16.903 -7.678 -7.623 1.00 69.56 98 ARG A CA 1
ATOM 789 C C . ARG A 1 98 ? 17.283 -9.108 -7.234 1.00 69.56 98 ARG A C 1
ATOM 791 O O . ARG A 1 98 ? 16.394 -9.928 -7.056 1.00 69.56 98 ARG A O 1
ATOM 798 N N . ALA A 1 99 ? 18.550 -9.400 -6.953 1.00 64.44 99 ALA A N 1
ATOM 799 C CA . ALA A 1 99 ? 18.981 -10.695 -6.413 1.00 64.44 99 ALA A CA 1
ATOM 800 C C . ALA A 1 99 ? 18.380 -10.984 -5.021 1.00 64.44 99 ALA A C 1
ATOM 802 O O . ALA A 1 99 ? 18.164 -12.134 -4.641 1.00 64.44 99 ALA A O 1
ATOM 803 N N . LYS A 1 100 ? 18.050 -9.942 -4.245 1.00 57.66 100 LYS A N 1
ATOM 804 C CA . LYS A 1 100 ? 17.306 -10.075 -2.982 1.00 57.66 100 LYS A CA 1
ATOM 805 C C . LYS A 1 100 ? 15.796 -10.260 -3.167 1.00 57.66 100 LYS A C 1
ATOM 807 O O . LYS A 1 100 ? 15.157 -10.495 -2.141 1.00 57.66 100 LYS A O 1
ATOM 812 N N . ALA A 1 101 ? 15.242 -10.148 -4.387 1.00 52.31 101 ALA A N 1
ATOM 813 C CA . ALA A 1 101 ? 13.824 -9.982 -4.767 1.00 52.31 101 ALA A CA 1
ATOM 814 C C . ALA A 1 101 ? 12.767 -10.412 -3.730 1.00 52.31 101 ALA A C 1
ATOM 816 O O . ALA A 1 101 ? 12.033 -11.387 -3.898 1.00 52.31 101 ALA A O 1
ATOM 817 N N . LYS A 1 102 ? 12.638 -9.640 -2.643 1.00 55.56 102 LYS A N 1
ATOM 818 C CA . LYS A 1 102 ? 11.653 -9.844 -1.573 1.00 55.56 102 LYS A CA 1
ATOM 819 C C . LYS A 1 102 ? 11.136 -8.493 -1.059 1.00 55.56 102 LYS A C 1
ATOM 821 O O . LYS A 1 102 ? 11.499 -8.077 0.043 1.00 55.56 102 LYS A O 1
ATOM 826 N N . LYS A 1 103 ? 10.153 -7.951 -1.812 1.00 41.78 103 LYS A N 1
ATOM 827 C CA . LYS A 1 103 ? 9.386 -6.677 -1.670 1.00 41.78 103 LYS A CA 1
ATOM 828 C C . LYS A 1 103 ? 10.106 -5.404 -2.186 1.00 41.78 103 LYS A C 1
ATOM 830 O O . LYS A 1 103 ? 11.263 -5.250 -1.831 1.00 41.78 103 LYS A O 1
ATOM 835 N N . ASN A 1 104 ? 9.459 -4.450 -2.908 1.00 36.81 104 ASN A N 1
ATOM 836 C CA . ASN A 1 104 ? 8.829 -3.250 -2.276 1.00 36.81 104 ASN A CA 1
ATOM 837 C C . ASN A 1 104 ? 8.335 -2.060 -3.240 1.00 36.81 104 ASN A C 1
ATOM 839 O O . ASN A 1 104 ? 9.135 -1.590 -4.021 1.00 36.81 104 ASN A O 1
ATOM 843 N N . GLU A 1 105 ? 7.164 -1.393 -3.050 1.00 37.94 105 GLU A N 1
ATOM 844 C CA . GLU A 1 105 ? 6.602 -0.126 -3.686 1.00 37.94 105 GLU A CA 1
ATOM 845 C C . GLU A 1 105 ? 5.784 -0.244 -5.002 1.00 37.94 105 GLU A C 1
ATOM 847 O O . GLU A 1 105 ? 6.334 -0.236 -6.087 1.00 37.94 105 GLU A O 1
ATOM 852 N N . PHE A 1 106 ? 4.449 -0.274 -5.047 1.00 52.91 106 PHE A N 1
ATOM 853 C CA . PHE A 1 106 ? 3.547 0.732 -4.468 1.00 52.91 106 PHE A CA 1
ATOM 854 C C . PHE A 1 106 ? 3.128 0.426 -3.027 1.00 52.91 106 PHE A C 1
ATOM 856 O O . PHE A 1 106 ? 2.877 -0.727 -2.698 1.00 52.91 106 PHE A O 1
ATOM 863 N N . LYS A 1 107 ? 2.943 1.427 -2.167 1.00 53.38 107 LYS A N 1
ATOM 864 C CA . LYS A 1 107 ? 2.662 1.273 -0.725 1.00 53.38 107 LYS A CA 1
ATOM 865 C C . LYS A 1 107 ? 1.505 0.318 -0.386 1.00 53.38 107 LYS A C 1
ATOM 867 O O . LYS A 1 107 ? 1.633 -0.523 0.507 1.00 53.38 107 LYS A O 1
ATOM 872 N N . TYR A 1 108 ? 0.404 0.395 -1.137 1.00 52.16 108 TYR A N 1
ATOM 873 C CA . TYR A 1 108 ? -0.716 -0.542 -1.011 1.00 52.16 108 TYR A CA 1
ATOM 874 C C . TYR A 1 108 ? -0.407 -1.914 -1.639 1.00 52.16 108 TYR A C 1
ATOM 876 O O . TYR A 1 108 ? -0.475 -2.926 -0.944 1.00 52.16 108 TYR A O 1
ATOM 884 N N . LEU A 1 109 ? 0.012 -1.968 -2.911 1.00 54.78 109 LEU A N 1
ATOM 885 C CA . LEU A 1 109 ? 0.254 -3.236 -3.621 1.00 54.78 109 LEU A CA 1
ATOM 886 C C . LEU A 1 109 ? 1.405 -4.047 -3.000 1.00 54.78 109 LEU A C 1
ATOM 888 O O . LEU A 1 109 ? 1.311 -5.256 -2.873 1.00 54.78 109 LEU A O 1
ATOM 892 N N . SER A 1 110 ? 2.448 -3.405 -2.486 1.00 60.12 110 SER A N 1
ATOM 893 C CA . SER A 1 110 ? 3.529 -4.031 -1.706 1.00 60.12 110 SER A CA 1
ATOM 894 C C . SER A 1 110 ? 3.103 -4.491 -0.305 1.00 60.12 110 SER A C 1
ATOM 896 O O . SER A 1 110 ? 3.801 -5.294 0.323 1.00 60.12 110 SER A O 1
ATOM 898 N N . THR A 1 111 ? 1.951 -4.021 0.187 1.00 57.09 111 THR A N 1
ATOM 899 C CA . THR A 1 111 ? 1.289 -4.524 1.399 1.00 57.09 111 THR A CA 1
ATOM 900 C C . THR A 1 111 ? 0.338 -5.690 1.080 1.00 57.09 111 THR A C 1
ATOM 902 O O . THR A 1 111 ? 0.292 -6.648 1.854 1.00 57.09 111 THR A O 1
ATOM 905 N N . GLU A 1 112 ? -0.364 -5.656 -0.059 1.00 63.81 112 GLU A N 1
ATOM 906 C CA . GLU A 1 112 ? -1.292 -6.696 -0.549 1.00 63.81 112 GLU A CA 1
ATOM 907 C C . GLU A 1 112 ? -0.560 -7.919 -1.145 1.00 63.81 112 GLU A C 1
ATOM 909 O O . GLU A 1 112 ? -0.808 -9.068 -0.769 1.00 63.81 112 GLU A O 1
ATOM 914 N N . TYR A 1 113 ? 0.425 -7.678 -2.006 1.00 65.62 113 TYR A N 1
ATOM 915 C CA . TYR A 1 113 ? 1.341 -8.648 -2.619 1.00 65.62 113 TYR A CA 1
ATOM 916 C C . TYR A 1 113 ? 2.665 -8.752 -1.848 1.00 65.62 113 TYR A C 1
ATOM 918 O O . TYR A 1 113 ? 3.709 -9.122 -2.389 1.00 65.62 113 TYR A O 1
ATOM 926 N N . ARG A 1 114 ? 2.638 -8.445 -0.545 1.00 66.25 114 ARG A N 1
ATOM 927 C CA . ARG A 1 114 ? 3.799 -8.527 0.347 1.00 66.25 114 ARG A CA 1
ATOM 928 C C . ARG A 1 114 ? 4.439 -9.921 0.275 1.00 66.25 114 ARG A C 1
ATOM 930 O O . ARG A 1 114 ? 3.879 -10.870 0.811 1.00 66.25 114 ARG A O 1
ATOM 937 N N . ARG A 1 115 ? 5.665 -10.005 -0.267 1.00 65.62 115 ARG A N 1
ATOM 938 C CA . ARG A 1 115 ? 6.443 -11.252 -0.513 1.00 65.62 115 ARG A CA 1
ATOM 939 C C . ARG A 1 115 ? 5.894 -12.166 -1.610 1.00 65.62 115 ARG A C 1
ATOM 941 O O . ARG A 1 115 ? 6.292 -13.325 -1.675 1.00 65.62 115 ARG A O 1
ATOM 948 N N . ARG A 1 116 ? 4.999 -11.641 -2.438 1.00 68.62 116 ARG A N 1
ATOM 949 C CA . ARG A 1 116 ? 4.598 -12.224 -3.719 1.00 68.62 116 ARG A CA 1
ATOM 950 C C . ARG A 1 116 ? 5.185 -11.432 -4.893 1.00 68.62 116 ARG A C 1
ATOM 952 O O . ARG A 1 116 ? 5.461 -12.016 -5.926 1.00 68.62 116 ARG A O 1
ATOM 959 N N . VAL A 1 117 ? 5.461 -10.139 -4.685 1.00 71.56 117 VAL A N 1
ATOM 960 C CA . VAL A 1 117 ? 6.192 -9.258 -5.613 1.00 71.56 117 VAL A CA 1
ATOM 961 C C . VAL A 1 117 ? 7.292 -8.500 -4.855 1.00 71.56 117 VAL A C 1
ATOM 963 O O . VAL A 1 117 ? 7.068 -8.035 -3.730 1.00 71.56 117 VAL A O 1
ATOM 966 N N . LEU A 1 118 ? 8.477 -8.363 -5.463 1.00 71.38 118 LEU A N 1
ATOM 967 C CA . LEU A 1 118 ? 9.401 -7.255 -5.205 1.00 71.38 118 LEU A CA 1
ATOM 968 C C . LEU A 1 118 ? 9.138 -6.191 -6.264 1.00 71.38 118 LEU A C 1
ATOM 970 O O . LEU A 1 118 ? 9.337 -6.441 -7.443 1.00 71.38 118 LEU A O 1
ATOM 974 N N . VAL A 1 119 ? 8.697 -5.017 -5.833 1.00 75.38 119 VAL A N 1
ATOM 975 C CA . VAL A 1 119 ? 8.763 -3.820 -6.670 1.00 75.38 119 VAL A CA 1
ATOM 976 C C . VAL A 1 119 ? 10.026 -3.033 -6.326 1.00 75.38 119 VAL A C 1
ATOM 978 O O . VAL A 1 119 ? 10.682 -3.316 -5.318 1.00 75.38 119 VAL A O 1
ATOM 981 N N . VAL A 1 120 ? 10.362 -2.065 -7.172 1.00 76.56 120 VAL A N 1
ATOM 982 C CA . VAL A 1 120 ? 11.492 -1.153 -7.009 1.00 76.56 120 VAL A CA 1
ATOM 983 C C . VAL A 1 120 ? 11.108 0.174 -7.658 1.00 76.56 120 VAL A C 1
ATOM 985 O O . VAL A 1 120 ? 10.595 0.168 -8.776 1.00 76.56 120 VAL A O 1
ATOM 988 N N . GLN A 1 121 ? 11.376 1.311 -7.009 1.00 80.38 121 GLN A N 1
ATOM 989 C CA . GLN A 1 121 ? 11.210 2.624 -7.647 1.00 80.38 121 GLN A CA 1
ATOM 990 C C . GLN A 1 121 ? 12.567 3.202 -8.065 1.00 80.38 121 GLN A C 1
ATOM 992 O O . GLN A 1 121 ? 13.387 3.547 -7.215 1.00 80.38 121 GLN A O 1
ATOM 997 N N . VAL A 1 122 ? 12.781 3.356 -9.374 1.00 79.69 122 VAL A N 1
ATOM 998 C CA . VAL A 1 122 ? 13.998 3.937 -9.967 1.00 79.69 122 VAL A CA 1
ATOM 999 C C . VAL A 1 122 ? 13.701 5.365 -10.440 1.00 79.69 122 VAL A C 1
ATOM 1001 O O . VAL A 1 122 ? 12.723 5.590 -11.146 1.00 79.69 122 VAL A O 1
ATOM 1004 N N . SER A 1 123 ? 14.533 6.341 -10.061 1.00 75.06 123 SER A N 1
ATOM 1005 C CA . SER A 1 123 ? 14.363 7.746 -10.469 1.00 75.06 123 SER A CA 1
ATOM 1006 C C . SER A 1 123 ? 15.325 8.141 -11.593 1.00 75.06 123 SER A C 1
ATOM 1008 O O . SER A 1 123 ? 16.542 7.997 -11.453 1.00 75.06 123 SER A O 1
ATOM 1010 N N . GLY A 1 124 ? 14.788 8.707 -12.680 1.00 65.38 124 GLY A N 1
ATOM 1011 C CA . GLY A 1 124 ? 15.555 9.142 -13.858 1.00 65.38 124 GLY A CA 1
ATOM 1012 C C . GLY A 1 124 ? 16.505 10.326 -13.618 1.00 65.38 124 GLY A C 1
ATOM 1013 O O . GLY A 1 124 ? 17.357 10.619 -14.461 1.00 65.38 124 GLY A O 1
ATOM 1014 N N . SER A 1 125 ? 16.412 10.995 -12.461 1.00 67.75 125 SER A N 1
ATOM 1015 C CA . SER A 1 125 ? 17.320 12.090 -12.088 1.00 67.75 125 SER A CA 1
ATOM 1016 C C . SER A 1 125 ? 18.749 11.621 -11.782 1.00 67.75 125 SER A C 1
ATOM 1018 O O . SER A 1 125 ? 19.694 12.406 -11.885 1.00 67.75 125 SER A O 1
ATOM 1020 N N . ASN A 1 126 ? 18.940 10.345 -11.434 1.00 75.25 126 ASN A N 1
ATOM 1021 C CA . ASN A 1 126 ? 20.245 9.809 -11.068 1.00 75.25 126 ASN A CA 1
ATOM 1022 C C . ASN A 1 126 ? 21.029 9.344 -12.306 1.00 75.25 126 ASN A C 1
ATOM 1024 O O . ASN A 1 126 ? 20.693 8.337 -12.930 1.00 75.25 126 ASN A O 1
ATOM 1028 N N . LYS A 1 127 ? 22.132 10.039 -12.622 1.00 74.81 127 LYS A N 1
ATOM 1029 C CA . LYS A 1 127 ? 23.019 9.702 -13.752 1.00 74.81 127 LYS A CA 1
ATOM 1030 C C . LYS A 1 127 ? 23.514 8.249 -13.721 1.00 74.81 127 LYS A C 1
ATOM 1032 O O . LYS A 1 127 ? 23.628 7.660 -14.788 1.00 74.81 127 LYS A O 1
ATOM 1037 N N . LYS A 1 128 ? 23.753 7.671 -12.535 1.00 77.56 128 LYS A N 1
ATOM 1038 C CA . LYS A 1 128 ? 24.211 6.278 -12.382 1.00 77.56 128 LYS A CA 1
ATOM 1039 C C . LYS A 1 128 ? 23.143 5.244 -12.733 1.00 77.56 128 LYS A C 1
ATOM 1041 O O . LYS A 1 128 ? 23.486 4.123 -13.060 1.00 77.56 128 LYS A O 1
ATOM 1046 N N . LEU A 1 129 ? 21.860 5.599 -12.644 1.00 77.56 129 LEU A N 1
ATOM 1047 C CA . LEU A 1 129 ? 20.758 4.675 -12.925 1.00 77.56 129 LEU A CA 1
ATOM 1048 C C . LEU A 1 129 ? 20.297 4.745 -14.385 1.00 77.56 129 LEU A C 1
ATOM 1050 O O . LEU A 1 129 ? 19.536 3.881 -14.798 1.00 77.56 129 LEU A O 1
ATOM 1054 N N . LYS A 1 130 ? 20.767 5.725 -15.178 1.00 78.69 130 LYS A N 1
ATOM 1055 C CA . LYS A 1 130 ? 20.369 5.909 -16.589 1.00 78.69 130 LYS A CA 1
ATOM 1056 C C . LYS A 1 130 ? 20.588 4.667 -17.452 1.00 78.69 130 LYS A C 1
ATOM 1058 O O . LYS A 1 130 ? 19.769 4.394 -18.320 1.00 78.69 130 LYS A O 1
ATOM 1063 N N . GLU A 1 131 ? 21.639 3.905 -17.175 1.00 81.00 131 GLU A N 1
ATOM 1064 C CA . GLU A 1 131 ? 21.941 2.633 -17.836 1.00 81.00 131 GLU A CA 1
ATOM 1065 C C . GLU A 1 131 ? 20.799 1.612 -17.714 1.00 81.00 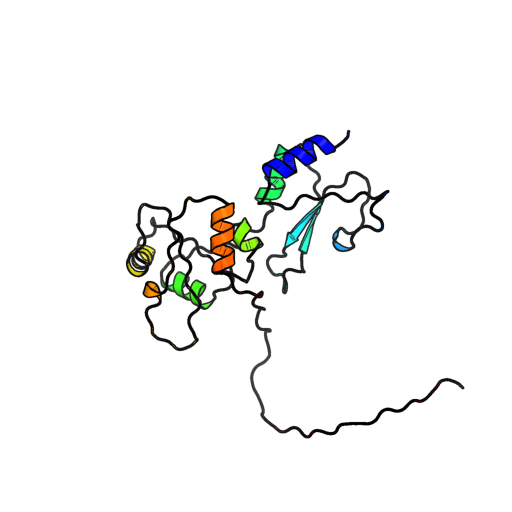131 GLU A C 1
ATOM 1067 O O . GLU A 1 131 ? 20.446 0.975 -18.703 1.00 81.00 131 GLU A O 1
ATOM 1072 N N . LEU A 1 132 ? 20.132 1.534 -16.554 1.00 79.69 132 LEU A N 1
ATOM 10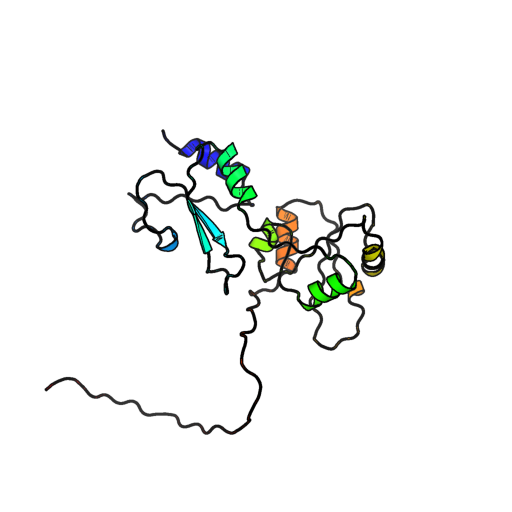73 C CA . LEU A 1 132 ? 18.969 0.659 -16.359 1.00 79.69 132 LEU A CA 1
ATOM 1074 C C . LEU A 1 132 ? 17.799 1.051 -17.266 1.00 79.69 132 LEU A C 1
ATOM 1076 O O . LEU A 1 132 ? 17.108 0.176 -17.777 1.00 79.69 132 LEU A O 1
ATOM 1080 N N . PHE A 1 133 ? 17.583 2.349 -17.497 1.00 79.56 133 PHE A N 1
ATOM 1081 C CA . PHE A 1 133 ? 16.517 2.804 -18.392 1.00 79.56 133 PHE A CA 1
ATOM 1082 C C . PHE A 1 133 ? 16.797 2.377 -19.835 1.00 79.56 133 PHE A C 1
ATOM 1084 O O . PHE A 1 133 ? 15.882 1.922 -20.507 1.00 79.56 133 PHE A O 1
ATOM 1091 N N . PHE A 1 134 ? 18.050 2.446 -20.296 1.00 80.06 134 PHE A N 1
ATOM 1092 C CA . PHE A 1 134 ? 18.414 1.932 -21.620 1.00 80.06 134 PHE A CA 1
ATOM 1093 C C . PHE A 1 134 ? 18.287 0.408 -21.701 1.00 80.06 134 PHE A C 1
ATOM 1095 O O . PHE A 1 134 ? 17.666 -0.089 -22.636 1.00 80.06 134 PHE A O 1
ATOM 1102 N N . ARG A 1 135 ? 18.808 -0.323 -20.705 1.00 81.25 135 ARG A N 1
ATOM 1103 C CA . ARG A 1 135 ? 18.752 -1.791 -20.653 1.00 81.25 135 ARG A CA 1
ATOM 1104 C C . ARG A 1 135 ? 17.316 -2.313 -20.691 1.00 81.25 135 ARG A C 1
ATOM 1106 O O . ARG A 1 135 ? 17.023 -3.196 -21.479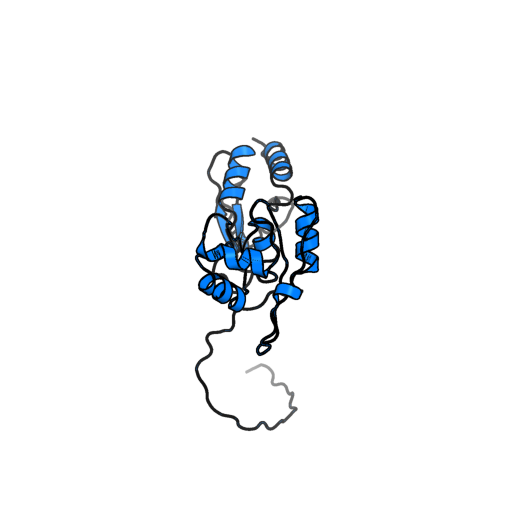 1.00 81.25 135 ARG A O 1
ATOM 1113 N N . PHE A 1 136 ? 16.413 -1.739 -19.899 1.00 80.44 136 PHE A N 1
ATOM 1114 C CA . PHE A 1 136 ? 15.003 -2.148 -19.844 1.00 80.44 136 PHE A CA 1
ATOM 1115 C C . PHE A 1 136 ? 14.080 -1.384 -20.821 1.00 80.44 136 PHE A C 1
ATOM 1117 O O . PHE A 1 136 ? 12.862 -1.435 -20.670 1.00 80.44 136 PHE A O 1
ATOM 1124 N N . GLY A 1 137 ? 14.623 -0.642 -21.797 1.00 75.44 137 GLY A N 1
ATOM 1125 C CA . GLY A 1 137 ? 13.829 0.066 -22.818 1.00 75.44 137 GLY A CA 1
ATOM 1126 C C . GLY A 1 137 ? 12.903 1.177 -22.289 1.00 75.44 137 GLY A C 1
ATOM 1127 O O . GLY A 1 137 ? 11.924 1.536 -22.941 1.00 75.44 137 GLY A O 1
ATOM 1128 N N . VAL A 1 138 ? 13.182 1.724 -21.104 1.00 80.12 138 VAL A N 1
ATOM 1129 C CA . VAL A 1 138 ? 12.310 2.665 -20.390 1.00 80.12 138 VAL A CA 1
ATOM 1130 C C . VAL A 1 138 ? 12.459 4.099 -20.899 1.00 80.12 138 VAL A C 1
ATOM 1132 O O . VAL A 1 138 ? 13.557 4.652 -20.993 1.00 80.12 138 VAL A O 1
ATOM 1135 N N . ILE A 1 139 ? 11.322 4.763 -21.116 1.00 69.12 139 ILE A N 1
ATOM 1136 C CA . ILE A 1 139 ? 11.263 6.177 -21.496 1.00 69.12 139 ILE A CA 1
ATOM 1137 C C . ILE A 1 139 ? 11.659 7.057 -20.298 1.00 69.12 139 ILE A C 1
ATOM 1139 O O . ILE A 1 139 ? 10.879 7.258 -19.370 1.00 69.12 139 ILE A O 1
ATOM 1143 N N . LEU A 1 140 ? 12.855 7.654 -20.355 1.00 61.91 140 LEU A N 1
ATOM 1144 C CA . LEU A 1 140 ? 13.463 8.489 -19.298 1.00 61.91 140 LEU A CA 1
ATOM 1145 C C . LEU A 1 140 ? 12.595 9.649 -18.762 1.00 61.91 140 LEU A C 1
ATOM 1147 O O . LEU A 1 140 ? 12.853 10.138 -17.664 1.00 61.91 140 LEU A O 1
ATOM 1151 N N . ASN A 1 141 ? 11.601 10.100 -19.534 1.00 61.25 141 ASN A N 1
ATOM 1152 C CA . ASN A 1 141 ? 10.737 11.244 -19.218 1.00 61.25 141 ASN A CA 1
ATOM 1153 C C . ASN A 1 141 ? 9.288 10.838 -18.871 1.00 61.25 141 ASN A C 1
ATOM 1155 O O . ASN A 1 141 ? 8.421 11.706 -18.781 1.00 61.25 141 ASN A O 1
ATOM 1159 N N . GLY A 1 142 ? 9.004 9.540 -18.722 1.00 64.31 142 GLY A N 1
ATOM 1160 C CA . GLY A 1 142 ? 7.672 9.012 -18.427 1.00 64.31 142 GLY A CA 1
ATOM 1161 C C . GLY A 1 142 ? 7.630 8.188 -17.142 1.00 64.31 142 GLY A C 1
ATOM 1162 O O . GLY A 1 142 ? 8.643 7.673 -16.674 1.00 64.31 142 GLY A O 1
ATOM 1163 N N . ASN A 1 143 ? 6.429 8.027 -16.587 1.00 71.81 143 ASN A N 1
ATOM 1164 C CA . ASN A 1 143 ? 6.180 6.952 -15.632 1.00 71.81 143 ASN A CA 1
ATOM 1165 C C . ASN A 1 143 ? 6.042 5.653 -16.430 1.00 71.81 143 ASN A C 1
ATOM 1167 O O . ASN A 1 143 ? 5.122 5.535 -17.239 1.00 71.81 143 ASN A O 1
ATOM 1171 N N . SER A 1 144 ? 6.931 4.697 -16.182 1.00 79.50 144 SER A N 1
ATOM 1172 C CA . SER A 1 144 ? 6.858 3.343 -16.733 1.00 79.50 144 SER A CA 1
ATOM 1173 C C . SER A 1 144 ? 6.841 2.333 -15.593 1.00 79.50 144 SER A C 1
ATOM 1175 O O . SER A 1 144 ? 7.445 2.552 -14.541 1.00 79.50 144 SER A O 1
ATOM 1177 N N . LEU A 1 145 ? 6.117 1.236 -15.784 1.00 82.56 145 LEU A N 1
ATOM 1178 C CA . LEU A 1 145 ? 6.027 0.130 -14.840 1.00 82.56 145 LEU A CA 1
ATOM 1179 C C . LEU A 1 145 ? 6.376 -1.150 -15.595 1.00 82.56 145 LEU A C 1
ATOM 1181 O O . LEU A 1 145 ? 5.830 -1.404 -16.662 1.00 82.56 145 LEU A O 1
ATOM 1185 N N . LEU A 1 146 ? 7.285 -1.930 -15.020 1.00 86.19 146 LEU A N 1
ATOM 1186 C CA . LEU A 1 146 ? 7.764 -3.191 -15.567 1.00 86.19 146 LEU A CA 1
ATOM 1187 C C . LEU A 1 146 ? 7.548 -4.300 -14.537 1.00 86.19 146 LEU A C 1
ATOM 1189 O O . LEU A 1 146 ? 7.815 -4.098 -13.349 1.00 86.19 146 LEU A O 1
ATOM 1193 N N . ALA A 1 147 ? 7.120 -5.472 -14.996 1.00 85.00 147 ALA A N 1
ATOM 1194 C CA . ALA A 1 147 ? 7.248 -6.716 -14.250 1.00 85.00 147 ALA A CA 1
ATOM 1195 C C . ALA A 1 147 ? 8.444 -7.497 -14.808 1.00 85.00 147 ALA A C 1
ATOM 1197 O O . ALA A 1 147 ? 8.475 -7.825 -15.991 1.00 85.00 147 ALA A O 1
ATOM 1198 N N . VAL A 1 148 ? 9.435 -7.781 -13.962 1.00 83.44 148 VAL A N 1
ATOM 1199 C CA . VAL A 1 148 ? 10.593 -8.613 -14.320 1.00 83.44 148 VAL A CA 1
ATOM 1200 C C . VAL A 1 148 ? 10.415 -9.963 -13.621 1.00 83.44 148 VAL A C 1
ATOM 1202 O O . VAL A 1 148 ? 10.389 -9.978 -12.385 1.00 83.44 148 VAL A O 1
ATOM 1205 N N . PRO A 1 149 ? 10.245 -11.077 -14.356 1.00 78.12 149 PRO A N 1
ATOM 1206 C CA . PRO A 1 149 ? 10.113 -12.395 -13.746 1.00 78.12 149 PRO A CA 1
ATOM 1207 C C . PRO A 1 149 ? 11.411 -12.802 -13.021 1.00 78.12 149 PRO A C 1
ATOM 1209 O O . PRO A 1 149 ? 12.491 -12.312 -13.363 1.00 78.12 149 PRO A O 1
ATOM 1212 N N . PRO A 1 150 ? 11.332 -13.673 -11.999 1.00 70.12 150 PRO A N 1
ATOM 1213 C CA . PRO A 1 150 ? 12.520 -14.204 -11.345 1.00 70.12 150 PRO A CA 1
ATOM 1214 C C . PRO A 1 150 ? 13.260 -15.155 -12.291 1.00 70.12 150 PRO A C 1
ATOM 1216 O O . PRO A 1 150 ? 12.663 -16.095 -12.813 1.00 70.12 150 PRO A O 1
ATOM 1219 N N . THR A 1 151 ? 14.556 -14.929 -12.479 1.00 66.44 151 THR A N 1
ATOM 1220 C CA . THR A 1 151 ? 15.429 -15.834 -13.228 1.00 66.44 151 THR A CA 1
ATOM 1221 C C . THR A 1 151 ? 15.813 -17.057 -12.397 1.00 66.44 151 THR A C 1
ATOM 1223 O O . THR A 1 151 ? 15.878 -16.987 -11.166 1.00 66.44 151 THR A O 1
ATOM 1226 N N . GLU A 1 152 ? 16.076 -18.185 -13.059 1.00 59.03 152 GLU A N 1
ATOM 1227 C CA . GLU A 1 152 ? 16.610 -19.376 -12.393 1.00 59.03 152 GLU A CA 1
ATOM 1228 C C . GLU A 1 152 ? 18.069 -19.135 -11.957 1.00 59.03 152 GLU A C 1
ATOM 1230 O O . GLU A 1 152 ? 18.838 -18.455 -12.641 1.00 59.03 152 GLU A O 1
ATOM 1235 N N . GLU A 1 153 ? 18.462 -19.660 -10.789 1.00 51.94 153 GLU A N 1
ATOM 1236 C CA . GLU A 1 153 ? 19.823 -19.488 -10.260 1.00 51.94 153 GLU A CA 1
ATOM 1237 C C . GLU A 1 153 ? 20.842 -20.168 -11.200 1.00 51.94 153 GLU A C 1
ATOM 1239 O O . GLU A 1 153 ? 20.993 -21.388 -11.175 1.00 51.94 153 GLU A O 1
ATOM 1244 N N . GLY A 1 154 ? 21.551 -19.375 -12.016 1.00 52.88 154 GLY A N 1
ATOM 1245 C CA . GLY A 1 154 ? 22.632 -19.844 -12.896 1.00 52.88 154 GLY A CA 1
ATOM 1246 C C . GLY A 1 154 ? 22.504 -19.504 -14.387 1.00 52.88 154 GLY A C 1
ATOM 1247 O O . GLY A 1 154 ? 23.375 -19.905 -15.153 1.00 52.88 154 GLY A O 1
ATOM 1248 N N . SER A 1 155 ? 21.468 -18.780 -14.827 1.00 52.34 155 SER A N 1
ATOM 1249 C CA . SER A 1 155 ? 21.374 -18.317 -16.221 1.00 52.34 155 SER A CA 1
ATOM 1250 C C . SER A 1 155 ? 22.002 -16.932 -16.427 1.00 52.34 155 SER A C 1
ATOM 1252 O O . SER A 1 155 ? 21.462 -15.938 -15.943 1.00 52.34 155 SER A O 1
ATOM 1254 N N . ASP A 1 156 ? 23.058 -16.841 -17.240 1.00 53.62 156 ASP A N 1
ATOM 1255 C CA . ASP A 1 156 ? 23.692 -15.575 -17.673 1.00 53.62 156 ASP A CA 1
ATOM 1256 C C . ASP A 1 156 ? 22.877 -14.802 -18.743 1.00 53.62 156 ASP A C 1
ATOM 1258 O O . ASP A 1 156 ? 23.423 -14.035 -19.539 1.00 53.62 156 ASP A O 1
ATOM 1262 N N . ALA A 1 157 ? 21.563 -15.028 -18.823 1.00 56.03 157 ALA A N 1
ATOM 1263 C CA . ALA A 1 157 ? 20.696 -14.404 -19.819 1.00 56.03 157 ALA A CA 1
ATOM 1264 C C . ALA A 1 157 ? 20.409 -12.932 -19.473 1.00 56.03 157 ALA A C 1
ATOM 1266 O O . ALA A 1 157 ? 20.148 -12.595 -18.316 1.00 56.03 157 ALA A O 1
ATOM 1267 N N . ASP A 1 158 ? 20.402 -12.042 -20.474 1.00 63.47 158 ASP A N 1
ATOM 1268 C CA . ASP A 1 158 ? 19.973 -10.661 -20.242 1.00 63.47 158 ASP A CA 1
ATOM 1269 C C . ASP A 1 158 ? 18.442 -10.574 -20.160 1.00 63.47 158 ASP A C 1
ATOM 1271 O O . ASP A 1 158 ? 17.729 -10.431 -21.153 1.00 63.47 158 ASP A O 1
ATOM 1275 N N . ASP A 1 159 ? 17.943 -10.653 -18.929 1.00 64.94 159 ASP A N 1
ATOM 1276 C CA . ASP A 1 159 ? 16.518 -10.633 -18.579 1.00 64.94 159 ASP A CA 1
ATOM 1277 C C . ASP A 1 159 ? 15.774 -9.339 -18.937 1.00 64.94 159 ASP A C 1
ATOM 1279 O O . ASP A 1 159 ? 14.556 -9.256 -18.760 1.00 64.94 159 ASP A O 1
ATOM 1283 N N . SER A 1 160 ? 16.486 -8.332 -19.446 1.00 65.06 160 SER A N 1
ATOM 1284 C CA . SER A 1 160 ? 15.910 -7.134 -20.058 1.00 65.06 160 SER A CA 1
ATOM 1285 C C . SER A 1 160 ? 14.822 -7.474 -21.084 1.00 65.06 160 SER A C 1
ATOM 1287 O O . SER A 1 160 ? 13.762 -6.851 -21.090 1.00 65.06 160 SER A O 1
ATOM 1289 N N . HIS A 1 161 ? 15.046 -8.5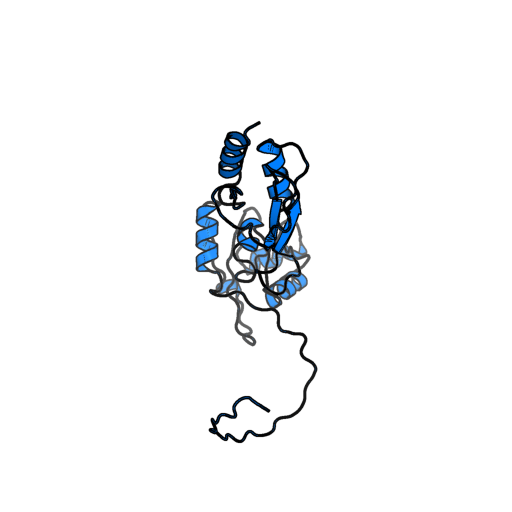22 -21.883 1.00 66.12 161 HIS A N 1
ATOM 1290 C CA . HIS A 1 161 ? 14.126 -9.006 -22.912 1.00 66.12 161 HIS A CA 1
ATOM 1291 C C . HIS A 1 161 ? 12.876 -9.710 -22.361 1.00 66.12 161 HIS A C 1
ATOM 1293 O O . HIS A 1 161 ? 11.870 -9.790 -23.063 1.00 66.12 161 HIS A O 1
ATOM 1299 N N . ASN A 1 162 ? 12.918 -10.186 -21.113 1.00 74.44 162 ASN A N 1
ATOM 1300 C CA . ASN A 1 162 ? 11.799 -10.856 -20.442 1.00 74.44 162 ASN A CA 1
ATOM 1301 C C . ASN A 1 162 ? 10.963 -9.890 -19.578 1.00 74.44 162 ASN A C 1
ATOM 1303 O O . ASN A 1 162 ? 10.017 -10.315 -18.913 1.00 74.44 162 ASN A O 1
ATOM 1307 N N . ALA A 1 163 ? 11.307 -8.598 -19.553 1.00 82.81 163 ALA A N 1
ATOM 1308 C CA . ALA A 1 163 ? 10.572 -7.588 -18.805 1.00 82.81 163 ALA A CA 1
ATOM 1309 C C . ALA A 1 163 ? 9.251 -7.222 -19.505 1.00 82.81 163 ALA A C 1
ATOM 1311 O O . ALA A 1 163 ? 9.223 -6.832 -20.671 1.00 82.81 163 ALA A O 1
ATOM 1312 N N . ILE A 1 164 ? 8.145 -7.305 -18.769 1.00 86.50 164 ILE A N 1
ATOM 1313 C CA . ILE A 1 164 ? 6.794 -7.041 -19.272 1.00 86.50 164 ILE A CA 1
ATOM 1314 C C . ILE A 1 164 ? 6.421 -5.590 -18.947 1.00 86.50 164 ILE A C 1
ATOM 1316 O O . ILE A 1 164 ? 6.319 -5.229 -17.772 1.00 86.50 164 ILE A O 1
ATOM 1320 N N . SER A 1 165 ? 6.213 -4.760 -19.974 1.00 85.31 165 SER A N 1
ATOM 1321 C CA . SER A 1 165 ? 5.749 -3.371 -19.816 1.00 85.31 165 SER A CA 1
ATOM 1322 C C . SER A 1 165 ? 4.262 -3.299 -19.481 1.00 85.31 165 SER A C 1
ATOM 1324 O O . SER A 1 165 ? 3.438 -4.012 -20.053 1.00 85.31 165 SER A O 1
ATOM 1326 N N . TYR A 1 166 ? 3.909 -2.393 -18.571 1.00 85.75 166 TYR A N 1
ATOM 1327 C CA . TYR A 1 166 ? 2.534 -1.988 -18.322 1.00 85.75 166 TYR A CA 1
ATOM 1328 C C . TYR A 1 166 ? 2.221 -0.684 -19.068 1.00 85.75 166 TYR A C 1
ATOM 1330 O O . TYR A 1 166 ? 2.483 0.415 -18.576 1.00 85.75 166 TYR A O 1
ATOM 1338 N N . ASP A 1 167 ? 1.573 -0.814 -20.224 1.00 82.75 167 ASP A N 1
ATOM 1339 C CA . ASP A 1 167 ? 1.203 0.321 -21.089 1.00 82.75 167 ASP A CA 1
ATOM 1340 C C . ASP A 1 167 ? -0.198 0.892 -20.762 1.00 82.75 167 ASP A C 1
ATOM 1342 O O . ASP A 1 167 ? -0.765 1.718 -21.482 1.00 82.75 167 ASP A O 1
ATOM 1346 N N . GLY A 1 168 ? -0.812 0.429 -19.668 1.00 80.00 168 GLY A N 1
ATOM 1347 C CA . GLY A 1 168 ? -2.159 0.817 -19.261 1.00 80.00 168 GLY A CA 1
ATOM 1348 C C . GLY A 1 168 ? -2.232 2.150 -18.504 1.00 80.00 168 GLY A C 1
ATOM 1349 O O . GLY A 1 168 ? -1.270 2.651 -17.929 1.00 80.00 168 GLY A O 1
ATOM 1350 N N . LYS A 1 169 ? -3.442 2.718 -18.395 1.00 81.56 169 LYS A N 1
ATOM 1351 C CA . LYS A 1 169 ? -3.678 3.895 -17.541 1.00 81.56 169 LYS A CA 1
ATOM 1352 C C . LYS A 1 169 ? -3.389 3.570 -16.069 1.00 81.56 169 LYS A C 1
ATOM 1354 O O . LYS A 1 169 ? -3.986 2.642 -15.517 1.00 81.56 169 LYS A O 1
ATOM 1359 N N . TYR A 1 170 ? -2.555 4.378 -15.414 1.00 78.06 170 TYR A N 1
ATOM 1360 C CA . TYR A 1 170 ? -2.273 4.299 -13.976 1.00 78.06 170 TYR A CA 1
ATOM 1361 C C . TYR A 1 170 ? -3.544 4.546 -13.148 1.00 78.06 170 TYR A C 1
ATOM 1363 O O . TYR A 1 170 ? -3.934 5.675 -12.864 1.00 78.06 170 TYR A O 1
ATOM 1371 N N . SER A 1 171 ? -4.220 3.458 -12.790 1.00 79.94 171 SER A N 1
ATOM 1372 C CA . SER A 1 171 ? -5.430 3.436 -11.971 1.00 79.94 171 SER A CA 1
ATOM 1373 C C . SER A 1 171 ? -5.352 2.238 -11.036 1.00 79.94 171 SER A C 1
ATOM 1375 O O . SER A 1 171 ? -4.873 1.180 -11.444 1.00 79.94 171 SER A O 1
ATOM 1377 N N . LEU A 1 172 ? -5.811 2.400 -9.791 1.00 71.62 172 LEU A N 1
ATOM 1378 C CA . LEU A 1 172 ? -5.641 1.397 -8.734 1.00 71.62 172 LEU A CA 1
ATOM 1379 C C . LEU A 1 172 ? -6.075 -0.005 -9.184 1.00 71.62 172 LEU A C 1
ATOM 1381 O O . LEU A 1 172 ? -5.311 -0.949 -9.036 1.00 71.62 172 LEU A O 1
ATOM 1385 N N . HIS A 1 173 ? -7.258 -0.117 -9.793 1.00 79.44 173 HIS A N 1
ATOM 1386 C CA . HIS A 1 173 ? -7.813 -1.395 -10.236 1.00 79.44 173 HIS A CA 1
ATOM 1387 C C . HIS A 1 173 ? -6.934 -2.100 -11.282 1.00 79.44 173 HIS A C 1
ATOM 1389 O O . HIS A 1 173 ? -6.590 -3.261 -11.096 1.00 79.44 173 HIS A O 1
ATOM 1395 N N . ARG A 1 174 ? -6.498 -1.397 -12.338 1.00 81.44 174 ARG A N 1
ATOM 1396 C CA . ARG A 1 174 ? -5.638 -2.001 -13.372 1.00 81.44 174 ARG A CA 1
ATOM 1397 C C . ARG A 1 174 ? -4.252 -2.363 -12.840 1.00 81.44 174 ARG A C 1
ATOM 1399 O O . ARG A 1 174 ? -3.697 -3.383 -13.228 1.00 81.44 174 ARG A O 1
ATOM 1406 N N . LEU A 1 175 ? -3.717 -1.553 -11.924 1.00 80.06 175 LEU A N 1
ATOM 1407 C CA . LEU A 1 175 ? -2.461 -1.856 -11.241 1.00 80.06 175 LEU A CA 1
ATOM 1408 C C . LEU A 1 175 ? -2.609 -3.080 -10.323 1.00 80.06 175 LEU A C 1
ATOM 1410 O O . LEU A 1 175 ? -1.696 -3.893 -10.268 1.00 80.06 175 LEU A O 1
ATOM 1414 N N . GLN A 1 176 ? -3.752 -3.261 -9.647 1.00 80.81 176 GLN A N 1
ATOM 1415 C CA . GLN A 1 176 ? -4.043 -4.490 -8.897 1.00 80.81 176 GLN A CA 1
ATOM 1416 C C . GLN A 1 176 ? -4.091 -5.720 -9.807 1.00 80.81 176 GLN A C 1
ATOM 1418 O O . GLN A 1 176 ? -3.524 -6.737 -9.419 1.00 80.81 176 GLN A O 1
ATOM 1423 N N . THR A 1 177 ? -4.719 -5.622 -10.986 1.00 85.31 177 THR A N 1
ATOM 1424 C CA . THR A 1 177 ? -4.781 -6.702 -11.987 1.00 85.31 177 THR A CA 1
ATOM 1425 C C . THR A 1 177 ? -3.385 -7.103 -12.467 1.00 85.31 177 THR A C 1
ATOM 1427 O O . THR A 1 177 ? -2.988 -8.250 -12.279 1.00 85.31 177 THR A O 1
ATOM 1430 N N . PHE A 1 178 ? -2.594 -6.139 -12.951 1.00 85.75 178 PHE A N 1
ATOM 1431 C CA . PHE A 1 178 ? -1.215 -6.375 -13.395 1.00 85.75 178 PHE A CA 1
ATOM 1432 C C . PHE A 1 178 ? -0.342 -6.979 -12.279 1.00 85.75 178 PHE A C 1
ATOM 1434 O O . PHE A 1 178 ? 0.455 -7.887 -12.504 1.00 85.75 178 PHE A O 1
ATOM 1441 N N . PHE A 1 179 ? -0.530 -6.524 -11.035 1.00 82.12 179 PHE A N 1
ATOM 1442 C CA . PHE A 1 179 ? 0.154 -7.110 -9.884 1.00 82.12 179 PHE A CA 1
ATOM 1443 C C . PHE A 1 179 ? -0.331 -8.517 -9.532 1.00 82.12 179 PHE A C 1
ATOM 1445 O O . PHE A 1 179 ? 0.487 -9.297 -9.063 1.00 82.12 179 PHE A O 1
ATOM 1452 N N . SER A 1 180 ? -1.609 -8.867 -9.722 1.00 83.38 180 SER A N 1
ATOM 1453 C CA . SER A 1 180 ? -2.066 -10.251 -9.524 1.00 83.38 180 SER A CA 1
ATOM 1454 C C . SER A 1 180 ? -1.532 -11.206 -10.584 1.00 83.38 180 SER A C 1
ATOM 1456 O O . SER A 1 180 ? -1.198 -12.331 -10.238 1.00 83.38 180 SER A O 1
ATOM 1458 N N . GLU A 1 181 ? -1.428 -10.759 -11.836 1.00 86.00 181 GLU A N 1
ATOM 1459 C CA . GLU A 1 181 ? -0.994 -11.577 -12.978 1.00 86.00 181 GLU A CA 1
ATOM 1460 C C . GLU A 1 181 ? 0.508 -11.898 -12.936 1.00 86.00 181 GLU A C 1
ATOM 1462 O O . GLU A 1 181 ? 0.926 -12.959 -13.393 1.00 86.00 181 GLU A O 1
ATOM 1467 N N . HIS A 1 182 ? 1.318 -11.011 -12.349 1.00 84.50 182 HIS A N 1
ATOM 1468 C CA . HIS A 1 182 ? 2.775 -11.166 -12.246 1.00 84.50 182 HIS A CA 1
ATOM 1469 C C . HIS A 1 182 ? 3.283 -11.379 -10.807 1.00 84.50 182 HIS A C 1
ATOM 1471 O O . HIS A 1 182 ? 4.484 -11.298 -10.540 1.00 84.50 182 HIS A O 1
ATOM 1477 N N . ALA A 1 183 ? 2.384 -11.650 -9.858 1.00 82.56 183 ALA A N 1
ATOM 1478 C CA . ALA A 1 183 ? 2.739 -12.055 -8.501 1.00 82.56 183 ALA A CA 1
ATOM 1479 C C . ALA A 1 183 ? 2.984 -13.562 -8.402 1.00 82.56 183 ALA A C 1
ATOM 1481 O O . ALA A 1 183 ? 2.279 -14.359 -9.006 1.00 82.56 183 ALA A O 1
ATOM 1482 N N . LEU A 1 184 ? 3.905 -13.961 -7.522 1.00 78.19 184 LEU A N 1
ATOM 1483 C CA . LEU A 1 184 ? 4.003 -15.354 -7.088 1.00 78.19 184 LEU A CA 1
ATOM 1484 C C . LEU A 1 184 ? 2.722 -15.775 -6.350 1.00 78.19 184 LEU A C 1
ATOM 1486 O O . LEU A 1 184 ? 2.258 -15.060 -5.456 1.00 78.19 184 LEU A O 1
ATOM 1490 N N . ASP A 1 185 ? 2.214 -16.976 -6.633 1.00 73.69 185 ASP A N 1
ATOM 1491 C CA . ASP A 1 185 ? 0.990 -17.514 -6.015 1.00 73.69 185 ASP A CA 1
ATOM 1492 C C . ASP A 1 185 ? 1.044 -17.551 -4.478 1.00 73.69 185 ASP A C 1
ATOM 1494 O O . ASP A 1 185 ? 0.033 -17.373 -3.793 1.00 73.69 185 ASP A O 1
ATOM 1498 N N . SER A 1 186 ? 2.236 -17.759 -3.905 1.00 74.56 186 SER A N 1
ATOM 1499 C CA . SER A 1 186 ? 2.433 -17.936 -2.463 1.00 74.56 186 SER A CA 1
ATOM 1500 C C . SER A 1 186 ? 3.508 -17.015 -1.870 1.00 74.56 186 SER A C 1
ATOM 1502 O O . SER A 1 186 ? 4.454 -16.600 -2.535 1.00 74.56 186 SER A O 1
ATOM 1504 N N . GLU A 1 187 ? 3.360 -16.659 -0.585 1.00 71.94 187 GLU A N 1
ATOM 1505 C CA . GLU A 1 187 ? 4.338 -15.814 0.116 1.00 71.94 187 GLU A CA 1
ATOM 1506 C C . GLU A 1 187 ? 5.689 -16.527 0.265 1.00 71.94 187 GLU A C 1
ATOM 1508 O O . GLU A 1 187 ? 5.803 -17.503 1.018 1.00 71.94 187 GLU A O 1
ATOM 1513 N N . VAL A 1 188 ? 6.753 -15.967 -0.320 1.00 69.12 188 VAL A N 1
ATOM 1514 C CA . VAL A 1 188 ? 8.096 -16.521 -0.119 1.00 69.12 188 VAL A CA 1
ATOM 1515 C C . VAL A 1 188 ? 8.532 -16.320 1.334 1.00 69.12 188 VAL A C 1
ATOM 1517 O O . VAL A 1 188 ? 8.701 -15.196 1.830 1.00 69.12 188 VAL A O 1
ATOM 1520 N N . LYS A 1 189 ? 8.739 -17.434 2.040 1.00 66.56 189 LYS A N 1
ATOM 1521 C CA . LYS A 1 189 ? 9.229 -17.436 3.423 1.00 66.56 189 LYS A CA 1
ATOM 1522 C C . LYS A 1 189 ? 10.682 -16.915 3.472 1.00 66.56 189 LYS A C 1
ATOM 1524 O O . LYS A 1 189 ? 11.450 -17.086 2.516 1.00 66.56 189 LYS A O 1
ATOM 1529 N N . PRO A 1 190 ? 11.096 -16.245 4.563 1.00 59.69 190 PRO A N 1
ATOM 1530 C CA . PRO A 1 190 ? 12.517 -16.030 4.816 1.00 59.69 190 PRO A CA 1
ATOM 1531 C C . PRO A 1 190 ? 13.181 -17.391 5.083 1.00 59.69 190 PRO A C 1
ATOM 1533 O O . PRO A 1 190 ? 12.626 -18.178 5.851 1.00 59.69 190 PRO A O 1
ATOM 1536 N N . LYS A 1 191 ? 14.354 -17.659 4.482 1.00 51.25 191 LYS A N 1
ATOM 1537 C CA . LYS A 1 191 ? 15.204 -18.783 4.913 1.00 51.25 191 LYS A CA 1
ATOM 1538 C C . LYS A 1 191 ? 15.486 -18.580 6.412 1.00 51.25 191 LYS A C 1
ATOM 1540 O O . LYS A 1 191 ? 15.757 -17.452 6.838 1.00 51.25 191 LYS A O 1
ATOM 1545 N N . SER A 1 192 ? 15.341 -19.625 7.224 1.00 43.19 192 SER A N 1
ATOM 1546 C CA . SER A 1 192 ? 15.819 -19.586 8.607 1.00 43.19 192 SER A CA 1
ATOM 1547 C C . SER A 1 192 ? 17.337 -19.384 8.602 1.00 43.19 192 SER A C 1
ATOM 1549 O O . SER A 1 192 ? 17.993 -19.883 7.687 1.00 43.19 192 SER A O 1
ATOM 1551 N N . PRO A 1 193 ? 17.917 -18.693 9.599 1.00 40.44 193 PRO A N 1
ATOM 1552 C CA . PRO A 1 193 ? 19.342 -18.806 9.864 1.00 40.44 193 PRO A CA 1
ATOM 1553 C C . PRO A 1 193 ? 19.581 -20.200 10.451 1.00 40.44 193 PRO A C 1
ATOM 1555 O O . PRO A 1 193 ? 19.590 -20.381 11.666 1.00 40.44 193 PRO A O 1
ATOM 1558 N N . THR A 1 194 ? 19.656 -21.199 9.577 1.00 40.00 194 THR A N 1
ATOM 1559 C CA . THR A 1 194 ? 20.115 -22.533 9.947 1.00 40.00 194 THR A CA 1
ATOM 1560 C C . THR A 1 194 ? 21.639 -22.497 9.980 1.00 40.00 194 THR A C 1
ATOM 1562 O O . THR A 1 194 ? 22.267 -21.860 9.135 1.00 40.00 194 THR A O 1
ATOM 1565 N N . SER A 1 195 ? 22.196 -23.130 11.006 1.00 37.22 195 SER A N 1
ATOM 1566 C CA . SER A 1 195 ? 23.622 -23.366 11.221 1.00 37.22 195 SER A CA 1
ATOM 1567 C C . SER A 1 195 ? 24.334 -23.934 9.991 1.00 37.22 195 SER A C 1
ATOM 1569 O O . SER A 1 195 ? 23.699 -24.529 9.120 1.00 37.22 195 SER A O 1
ATOM 1571 N N . GLY A 1 196 ? 25.660 -23.763 9.965 1.00 34.22 196 GLY A N 1
ATOM 1572 C CA . GLY A 1 196 ? 26.540 -24.359 8.962 1.00 34.22 196 GLY A CA 1
ATOM 1573 C C . GLY A 1 196 ? 26.475 -25.889 8.908 1.00 34.22 196 GLY A C 1
ATOM 1574 O O . GLY A 1 196 ? 25.821 -26.540 9.724 1.00 34.22 196 GLY A O 1
ATOM 1575 N N . GLU A 1 197 ? 27.143 -26.413 7.888 1.00 37.47 197 GLU A N 1
ATOM 1576 C CA . GLU A 1 197 ? 27.139 -27.804 7.433 1.00 37.47 197 GLU A CA 1
ATOM 1577 C C . GLU A 1 197 ? 27.540 -28.823 8.509 1.00 37.47 197 GLU A C 1
ATOM 1579 O O . GLU A 1 197 ? 28.428 -28.553 9.310 1.00 37.47 197 GLU A O 1
ATOM 1584 N N . GLU A 1 198 ? 26.952 -30.026 8.452 1.00 30.89 198 GLU A N 1
ATOM 1585 C CA . GLU A 1 198 ? 27.708 -31.274 8.232 1.00 30.89 198 GLU A CA 1
ATOM 1586 C C . GLU A 1 198 ? 26.782 -32.500 8.060 1.00 30.89 198 GLU A C 1
ATOM 1588 O O . GLU A 1 198 ? 25.690 -32.560 8.620 1.00 30.89 198 GLU A O 1
ATOM 1593 N N . GLY A 1 199 ? 27.260 -33.508 7.317 1.00 29.70 199 GLY A N 1
ATOM 1594 C CA . GLY A 1 199 ? 26.880 -34.915 7.526 1.00 29.70 199 GLY A CA 1
ATOM 1595 C C . GLY A 1 199 ? 25.646 -35.473 6.799 1.00 29.70 199 GLY A C 1
ATOM 1596 O O . GLY A 1 199 ? 24.536 -35.473 7.323 1.00 29.70 199 GLY A O 1
ATOM 1597 N N . LYS A 1 200 ? 25.869 -36.153 5.662 1.00 33.97 200 LYS A N 1
ATOM 1598 C CA . LYS A 1 200 ? 25.020 -37.302 5.279 1.00 33.97 200 LYS A CA 1
ATOM 1599 C C . LYS A 1 200 ? 25.205 -38.427 6.307 1.00 33.97 200 LYS A C 1
ATOM 1601 O O . LYS A 1 200 ? 26.358 -38.737 6.604 1.00 33.97 200 LYS A O 1
ATOM 1606 N N . LYS A 1 201 ? 24.118 -39.105 6.705 1.00 29.88 201 LYS A N 1
ATOM 1607 C CA . LYS A 1 201 ? 24.025 -40.582 6.783 1.00 29.88 201 LYS A CA 1
ATOM 1608 C C . LYS A 1 201 ? 22.605 -41.066 7.124 1.00 29.88 201 LYS A C 1
ATOM 1610 O O . LYS A 1 201 ? 22.078 -40.745 8.179 1.00 29.88 201 LYS A O 1
ATOM 1615 N N . ASP A 1 202 ? 22.065 -41.834 6.183 1.00 30.30 202 ASP A N 1
ATOM 1616 C CA . ASP A 1 202 ? 21.283 -43.069 6.323 1.00 30.30 202 ASP A CA 1
ATOM 1617 C C . ASP A 1 202 ? 20.059 -43.109 7.267 1.00 30.30 202 ASP A C 1
ATOM 1619 O O . ASP A 1 202 ? 20.169 -43.146 8.491 1.00 30.30 202 ASP A O 1
ATOM 1623 N N . GLU A 1 203 ? 18.873 -43.252 6.660 1.00 32.75 203 GLU A N 1
ATOM 1624 C CA . GLU A 1 203 ? 17.706 -43.876 7.303 1.00 32.75 203 GLU A CA 1
ATOM 1625 C C . GLU A 1 203 ? 17.996 -45.356 7.626 1.00 32.75 203 GLU A C 1
ATOM 1627 O O . GLU A 1 203 ? 18.797 -46.008 6.947 1.00 32.75 203 GLU A O 1
ATOM 1632 N N . PRO A 1 204 ? 17.266 -45.942 8.589 1.00 31.47 204 PRO A N 1
ATOM 1633 C CA . PRO A 1 204 ? 16.278 -46.909 8.110 1.00 31.47 204 PRO A CA 1
ATOM 1634 C C . PRO A 1 204 ? 14.868 -46.740 8.696 1.00 31.47 204 PRO A C 1
ATOM 1636 O O . PRO A 1 204 ? 14.662 -46.473 9.879 1.00 31.47 204 PRO A O 1
ATOM 1639 N N . ASN A 1 205 ? 13.896 -46.992 7.822 1.00 30.38 205 ASN A N 1
ATOM 1640 C CA . ASN A 1 205 ? 12.472 -47.169 8.092 1.00 30.38 205 ASN A CA 1
ATOM 1641 C C . ASN A 1 205 ? 12.184 -48.318 9.085 1.00 30.38 205 ASN A C 1
ATOM 1643 O O . ASN A 1 205 ? 12.638 -49.438 8.852 1.00 30.38 205 ASN A O 1
ATOM 1647 N N . VAL A 1 206 ? 11.337 -48.074 10.096 1.00 35.22 206 VAL A N 1
ATOM 1648 C CA . VAL A 1 206 ? 10.472 -49.103 10.709 1.00 35.22 206 VAL A CA 1
ATOM 1649 C C . VAL A 1 206 ? 9.099 -48.502 11.042 1.00 35.22 206 VAL A C 1
ATOM 1651 O O . VAL A 1 206 ? 8.969 -47.667 11.939 1.00 35.22 206 VAL A O 1
ATOM 1654 N N . GLU A 1 207 ? 8.063 -48.964 10.341 1.00 32.31 207 GLU A N 1
ATOM 1655 C CA . GLU A 1 207 ? 6.657 -48.739 10.690 1.00 32.31 207 GLU A CA 1
ATOM 1656 C C . GLU A 1 207 ? 6.209 -49.560 11.920 1.00 32.31 207 GLU A C 1
ATOM 1658 O O . GLU A 1 207 ? 6.820 -50.551 12.307 1.00 32.31 207 GLU A O 1
ATOM 1663 N N . GLU A 1 208 ? 5.061 -49.166 12.479 1.00 30.73 208 GLU A N 1
ATOM 1664 C CA . GLU A 1 208 ? 4.232 -49.918 13.435 1.00 30.73 208 GLU A CA 1
ATOM 1665 C C . GLU A 1 208 ? 4.811 -50.300 14.817 1.00 30.73 208 GLU A C 1
ATOM 1667 O O . GLU A 1 208 ? 5.466 -51.322 15.014 1.00 30.73 208 GLU A O 1
ATOM 1672 N N . LYS A 1 209 ? 4.263 -49.643 15.853 1.00 34.94 209 LYS A N 1
ATOM 1673 C CA . LYS A 1 209 ? 3.312 -50.335 16.751 1.00 34.94 209 LYS A CA 1
ATOM 1674 C C . LYS A 1 209 ? 2.429 -49.376 17.551 1.00 34.94 209 LYS A C 1
ATOM 1676 O O . LYS A 1 209 ? 2.882 -48.630 18.412 1.00 34.94 209 LYS A O 1
ATOM 1681 N N . LYS A 1 210 ? 1.116 -49.473 17.323 1.00 33.66 210 LYS A N 1
ATOM 1682 C CA . LYS A 1 210 ? 0.096 -49.051 18.296 1.00 33.66 210 LYS A CA 1
ATOM 1683 C C . LYS A 1 210 ? 0.142 -50.026 19.478 1.00 33.66 210 LYS A C 1
ATOM 1685 O O . LYS A 1 210 ? 0.099 -51.222 19.210 1.00 33.66 210 LYS A O 1
ATOM 1690 N N . GLN A 1 211 ? 0.058 -49.557 20.729 1.00 35.22 211 GLN A N 1
ATOM 1691 C CA . GLN A 1 211 ? -0.954 -50.048 21.685 1.00 35.22 211 GLN A CA 1
ATOM 1692 C C . GLN A 1 211 ? -0.987 -49.312 23.037 1.00 35.22 211 GLN A C 1
ATOM 1694 O O . GLN A 1 211 ? -0.019 -48.739 23.515 1.00 35.22 211 GLN A O 1
ATOM 1699 N N . LYS A 1 212 ? -2.194 -49.349 23.603 1.00 35.38 212 LYS A N 1
ATOM 1700 C CA . LYS A 1 212 ? -2.708 -48.731 24.829 1.00 35.38 212 LYS A CA 1
ATOM 1701 C C . LYS A 1 212 ? -2.043 -49.256 26.114 1.00 35.38 212 LYS A C 1
ATOM 1703 O O . LYS A 1 212 ? -1.975 -50.468 26.270 1.00 35.38 212 LYS A O 1
ATOM 1708 N N . VAL A 1 213 ? -1.838 -48.376 27.100 1.00 38.03 213 VAL A N 1
ATOM 1709 C CA . VAL A 1 213 ? -2.117 -48.612 28.540 1.00 38.03 213 VAL A CA 1
ATOM 1710 C C . VAL A 1 213 ? -2.581 -47.250 29.094 1.00 38.03 213 VAL A C 1
ATOM 1712 O O . VAL A 1 213 ? -1.860 -46.274 28.933 1.00 38.03 213 VAL A O 1
ATOM 1715 N N . LYS A 1 214 ? -3.869 -47.003 29.367 1.00 35.69 214 LYS A N 1
ATOM 1716 C CA . LYS A 1 214 ? -4.716 -47.390 30.519 1.00 35.69 214 LYS A CA 1
ATOM 1717 C C . LYS A 1 214 ? -4.296 -46.796 31.877 1.00 35.69 214 LYS A C 1
ATOM 1719 O O . LYS A 1 214 ? -3.139 -46.841 32.263 1.00 35.69 214 LYS A O 1
ATOM 1724 N N . THR A 1 215 ? -5.307 -46.241 32.540 1.00 34.47 215 THR A N 1
ATOM 1725 C CA . THR A 1 215 ? -5.325 -45.542 33.831 1.00 34.47 215 THR A CA 1
ATOM 1726 C C . THR A 1 215 ? -5.228 -46.492 35.035 1.00 34.47 215 THR A C 1
ATOM 1728 O O . THR A 1 215 ? -5.467 -47.687 34.881 1.00 34.47 215 THR A O 1
ATOM 1731 N N . GLU A 1 216 ? -5.020 -45.884 36.212 1.00 31.88 216 GLU A N 1
ATOM 1732 C CA . GLU A 1 216 ? -5.274 -46.385 37.580 1.00 31.88 216 GLU A CA 1
ATOM 1733 C C . GLU A 1 216 ? -4.263 -47.369 38.193 1.00 31.88 216 GLU A C 1
ATOM 1735 O O . GLU A 1 216 ? -4.222 -48.555 37.867 1.00 31.88 216 GLU A O 1
ATOM 1740 N N . LEU A 1 217 ? -3.518 -46.854 39.180 1.00 32.31 217 LEU A N 1
ATOM 1741 C CA . LEU A 1 217 ? -3.720 -47.170 40.602 1.00 32.31 217 LEU A CA 1
ATOM 1742 C C . LEU A 1 217 ? -3.420 -45.924 41.458 1.00 32.31 217 LEU A C 1
ATOM 1744 O O . LEU A 1 217 ? -2.623 -45.085 40.977 1.00 32.31 217 LEU A O 1
#

Secondary structure (DSSP, 8-state):
---HHHHHHHHHHTTTTS------TTTS-SPPGGG----SSS-EEEEEE-TT-SSTT-EEEEEE-S--SHHHHHHHHHHHS-------SSHHHHHHHHHT-----STTHHHHSBTTB------TT-GGGHHHHHHTT--TTS---EE-PPPPTT----GGGGPEE--S---HHHHHHHHHHTS-SSPPPPPP-PPPP--------------------

Radius of gyration: 24.24 Å; chains: 1; bounding box: 52×64×64 Å

InterPro domains:
  IPR036249 Thioredoxin-like superfamily [SSF52833] (3-80)

Sequence (217 aa):
MLLNPEWEELANQVKGMVKVAYWDTESSGPVPQILGQIQGTPTIKLVKPKRKGKNNKQKNVLDYQMERKAHDLKEFALQSMPNFVESPKDVEDFERIRAKAKKNEFKYLSTEYRRRVLVVQVSGSNKKLKELFFRFGVILNGNSLLAVPPTEEGSDADDSHNAISYDGKYSLHRLQTFFSEHALDSEVKPKSPTSGEEGKKDEPNVEEKKQKVKTEL